Protein AF-A0A2G9UL82-F1 (afdb_monomer_lite)

pLDDT: mean 73.42, std 16.39, range [28.19, 95.25]

InterPro domains:
  IPR019103 Aspartic peptidase, DDI1-type [PF09668] (82-109)
  IPR019103 Aspartic peptidase, DDI1-type [PF09668] (110-146)
  IPR021109 Aspartic peptidase domain superfamily [G3DSA:2.40.70.10] (69-109)
  IPR021109 Aspartic peptidase domain superfamily [G3DSA:2.40.70.10] (110-172)
  IPR021109 Aspartic peptidase domain superfamily [SSF50630] (86-147)

Radius of gyration: 31.06 Å; chains: 1; bounding box: 86×49×67 Å

Sequence (211 aa):
MENPAQRAHIYFKAKPLVDQYTKDPKDFEAFVRVYEQMIQDEMEKARLMADPASAEGQRLIQEQIQLENINYSYAQALEHTPEAYIPVHMLYIRMEINGHPVKAFVDSGQVKVMDHYFPCNFDVMADREMDLLLGLNILKRHQCNLNLKTNMLEMGDGTKTPFLSEAEINTHLEDLASSNPTDFVVDDDLLMQAKNLGFSEADARAALEMT

Organism: Teladorsagia circumcincta (NCBI:txid45464)

Structure (mmCIF, N/CA/C/O backbone):
data_AF-A0A2G9UL82-F1
#
_entry.id   AF-A0A2G9UL82-F1
#
loop_
_atom_site.group_PDB
_atom_site.id
_atom_site.type_symbol
_atom_site.label_atom_id
_atom_site.label_alt_id
_atom_site.label_comp_id
_atom_site.label_asym_id
_atom_site.label_entity_id
_atom_site.label_seq_id
_atom_site.pdbx_PDB_ins_code
_atom_site.Cartn_x
_atom_site.Cartn_y
_atom_site.Cartn_z
_atom_site.occupancy
_atom_site.B_iso_or_equiv
_atom_site.auth_seq_id
_atom_site.auth_comp_id
_atom_site.auth_asym_id
_atom_site.auth_atom_id
_atom_site.pdbx_PDB_model_num
ATOM 1 N N . MET A 1 1 ? 30.722 8.154 -2.685 1.00 53.31 1 MET A N 1
ATOM 2 C CA . MET A 1 1 ? 29.401 8.780 -2.917 1.00 53.31 1 MET A CA 1
ATOM 3 C C . MET A 1 1 ? 28.516 8.485 -1.717 1.00 53.31 1 MET A C 1
ATOM 5 O O . MET A 1 1 ? 28.324 7.313 -1.419 1.00 53.31 1 MET A O 1
ATOM 9 N N . GLU A 1 2 ? 28.037 9.517 -1.020 1.00 65.38 2 GLU A N 1
ATOM 10 C CA . GLU A 1 2 ? 27.324 9.383 0.266 1.00 65.38 2 GLU A CA 1
ATOM 11 C C . GLU A 1 2 ? 25.808 9.135 0.124 1.00 65.38 2 GLU A C 1
ATOM 13 O O . GLU A 1 2 ? 25.196 8.620 1.051 1.00 65.38 2 GLU A O 1
ATOM 18 N N . ASN A 1 3 ? 25.195 9.423 -1.035 1.00 75.50 3 ASN A N 1
ATOM 19 C CA . ASN A 1 3 ? 23.747 9.289 -1.246 1.00 75.50 3 ASN A CA 1
ATOM 20 C C . ASN A 1 3 ? 23.357 7.919 -1.868 1.00 75.50 3 ASN A C 1
ATOM 22 O O . ASN A 1 3 ? 23.740 7.638 -3.010 1.00 75.50 3 ASN A O 1
ATOM 26 N N . PRO A 1 4 ? 22.564 7.074 -1.175 1.00 71.81 4 PRO A N 1
ATOM 27 C CA . PRO A 1 4 ? 22.142 5.759 -1.674 1.00 71.81 4 PRO A CA 1
ATOM 28 C C . PRO A 1 4 ? 21.250 5.798 -2.925 1.00 71.81 4 PRO A C 1
ATOM 30 O O . PRO A 1 4 ? 21.410 4.958 -3.809 1.00 71.81 4 PRO A O 1
ATOM 33 N N . ALA A 1 5 ? 20.354 6.781 -3.044 1.00 66.62 5 ALA A N 1
ATOM 34 C CA . ALA A 1 5 ? 19.456 6.908 -4.195 1.00 66.62 5 ALA A CA 1
ATOM 35 C C . ALA A 1 5 ? 20.223 7.277 -5.474 1.00 66.62 5 ALA A C 1
ATOM 37 O O . ALA A 1 5 ? 19.964 6.732 -6.546 1.00 66.62 5 ALA A O 1
ATOM 38 N N . GLN A 1 6 ? 21.233 8.144 -5.353 1.00 71.31 6 GLN A N 1
ATOM 39 C CA . GLN A 1 6 ? 22.118 8.483 -6.472 1.00 71.31 6 GLN A CA 1
ATOM 40 C C . GLN A 1 6 ? 22.931 7.268 -6.935 1.00 71.31 6 GLN A C 1
ATOM 42 O O . GLN A 1 6 ? 23.066 7.041 -8.136 1.00 71.31 6 GLN A O 1
ATOM 47 N N . ARG A 1 7 ? 23.422 6.446 -5.997 1.00 70.69 7 ARG A N 1
ATOM 48 C CA . ARG A 1 7 ? 24.129 5.197 -6.323 1.00 70.69 7 ARG A CA 1
ATOM 49 C C . ARG A 1 7 ? 23.235 4.216 -7.079 1.00 70.69 7 ARG A C 1
ATOM 51 O O . ARG A 1 7 ? 23.683 3.651 -8.071 1.00 70.69 7 ARG A O 1
ATOM 58 N N . ALA A 1 8 ? 21.985 4.048 -6.645 1.00 68.25 8 ALA A N 1
ATOM 59 C CA . ALA A 1 8 ? 21.019 3.195 -7.333 1.00 68.25 8 ALA A CA 1
ATOM 60 C C . ALA A 1 8 ? 20.727 3.706 -8.754 1.00 68.25 8 ALA A C 1
ATOM 62 O O . ALA A 1 8 ? 20.799 2.935 -9.707 1.00 68.25 8 ALA A O 1
ATOM 63 N N . HIS A 1 9 ? 20.485 5.011 -8.920 1.00 73.62 9 HIS A N 1
ATOM 64 C CA . HIS A 1 9 ? 20.219 5.610 -10.232 1.00 73.62 9 HIS A CA 1
ATOM 65 C C . HIS A 1 9 ? 21.374 5.403 -11.226 1.00 73.62 9 HIS A C 1
ATOM 67 O O . HIS A 1 9 ? 21.144 5.032 -12.377 1.00 73.62 9 HIS A O 1
ATOM 73 N N . ILE A 1 10 ? 22.617 5.607 -10.779 1.00 74.25 10 ILE A N 1
ATOM 74 C CA . ILE A 1 10 ? 23.812 5.405 -11.612 1.00 74.25 10 ILE A CA 1
ATOM 75 C C . ILE A 1 10 ? 23.988 3.922 -11.951 1.00 74.25 10 ILE A C 1
ATOM 77 O O . ILE A 1 10 ? 24.272 3.595 -13.099 1.00 74.25 10 ILE A O 1
ATOM 81 N N . TYR A 1 11 ? 23.770 3.021 -10.990 1.00 76.06 11 TYR A N 1
ATOM 82 C CA . TYR A 1 11 ? 23.843 1.582 -11.234 1.00 76.06 11 TYR A CA 1
ATOM 83 C C . TYR A 1 11 ? 22.837 1.118 -12.291 1.00 76.06 11 TYR A C 1
ATOM 85 O O . TYR A 1 11 ? 23.215 0.370 -13.182 1.00 76.06 11 TYR A O 1
ATOM 93 N N . PHE A 1 12 ? 21.589 1.591 -12.258 1.00 74.25 12 PHE A N 1
ATOM 94 C CA . PHE A 1 12 ? 20.600 1.209 -13.272 1.00 74.25 12 PHE A CA 1
ATOM 95 C C . PHE A 1 12 ? 20.941 1.734 -14.670 1.00 74.25 12 PHE A C 1
ATOM 97 O O . PHE A 1 12 ? 20.749 1.017 -15.647 1.00 74.25 12 PHE A O 1
ATOM 104 N N . LYS A 1 13 ? 21.467 2.960 -14.780 1.00 78.38 13 LYS A N 1
ATOM 105 C CA . LYS A 1 13 ? 21.811 3.558 -16.082 1.00 78.38 13 LYS A CA 1
ATOM 106 C C . LYS A 1 13 ? 23.134 3.071 -16.665 1.00 78.38 13 LYS A C 1
ATOM 108 O O . LYS A 1 13 ? 23.294 3.061 -17.876 1.00 78.38 13 LYS A O 1
ATOM 113 N N . ALA A 1 14 ? 24.087 2.710 -15.815 1.00 86.88 14 ALA A N 1
ATOM 114 C CA . ALA A 1 14 ? 25.465 2.454 -16.213 1.00 86.88 14 ALA A CA 1
ATOM 115 C C . ALA A 1 14 ? 26.024 1.201 -15.533 1.00 86.88 14 ALA A C 1
ATOM 117 O O . ALA A 1 14 ? 27.175 1.180 -15.091 1.00 86.88 14 ALA A O 1
ATOM 118 N N . LYS A 1 15 ? 25.201 0.151 -15.433 1.00 88.56 15 LYS A N 1
ATOM 119 C CA . LYS A 1 15 ? 25.541 -1.091 -14.731 1.00 88.56 15 LYS A CA 1
ATOM 120 C C . LYS A 1 15 ? 26.916 -1.654 -15.120 1.00 88.56 15 LYS A C 1
ATOM 122 O O . LYS A 1 15 ? 27.694 -1.898 -14.201 1.00 88.56 15 LYS A O 1
ATOM 127 N N . PRO A 1 16 ? 27.280 -1.788 -16.412 1.00 91.00 16 PRO A N 1
ATOM 128 C CA . PRO A 1 16 ? 28.591 -2.324 -16.788 1.00 91.00 16 PRO A CA 1
ATOM 129 C C . PRO A 1 16 ? 29.764 -1.487 -16.256 1.00 91.00 16 PRO A C 1
ATOM 131 O O . PRO A 1 16 ? 30.766 -2.041 -15.808 1.00 91.00 16 PRO A O 1
ATOM 134 N N . LEU A 1 17 ? 29.627 -0.155 -16.230 1.00 90.81 17 LEU A N 1
ATOM 135 C CA . LEU A 1 17 ? 30.647 0.754 -15.692 1.00 90.81 17 LEU A CA 1
ATOM 136 C C . LEU A 1 17 ? 30.741 0.668 -14.174 1.00 90.81 17 LEU A C 1
ATOM 138 O O . LEU A 1 17 ? 31.842 0.670 -13.625 1.00 90.81 17 LEU A O 1
ATOM 142 N N . VAL A 1 18 ? 29.598 0.583 -13.488 1.00 89.12 18 VAL A N 1
ATOM 143 C CA . VAL A 1 18 ? 29.574 0.428 -12.030 1.00 89.12 18 VAL A CA 1
ATOM 144 C C . VAL A 1 18 ? 30.152 -0.925 -11.624 1.00 89.12 18 VAL A C 1
ATOM 146 O O . VAL A 1 18 ? 30.927 -0.983 -10.669 1.00 89.12 18 VAL A O 1
ATOM 149 N N . ASP A 1 19 ? 29.837 -1.991 -12.357 1.00 90.88 19 ASP A N 1
ATOM 150 C CA . ASP A 1 19 ? 30.382 -3.329 -12.131 1.00 90.88 19 ASP A CA 1
ATOM 151 C C . ASP A 1 19 ? 31.907 -3.334 -12.341 1.00 90.88 19 ASP A C 1
ATOM 153 O O . ASP A 1 19 ? 32.640 -3.821 -11.477 1.00 90.88 19 ASP A O 1
ATOM 157 N N . GLN A 1 20 ? 32.404 -2.720 -13.424 1.00 92.06 20 GLN A N 1
ATOM 158 C CA . GLN A 1 20 ? 33.843 -2.617 -13.694 1.00 92.06 20 GLN A CA 1
ATOM 159 C C . GLN A 1 20 ? 34.574 -1.785 -12.630 1.00 92.06 20 GLN A C 1
ATOM 161 O O . GLN A 1 20 ? 35.598 -2.223 -12.109 1.00 92.06 20 GLN A O 1
ATOM 166 N N . TYR A 1 21 ? 34.028 -0.627 -12.252 1.00 89.31 21 TYR A N 1
ATOM 167 C CA . TYR A 1 21 ? 34.600 0.218 -11.200 1.00 89.31 21 TYR A CA 1
ATOM 168 C C . TYR A 1 21 ? 34.595 -0.475 -9.831 1.00 89.31 21 TYR A C 1
ATOM 170 O O . TYR A 1 21 ? 35.530 -0.324 -9.052 1.00 89.31 21 TYR A O 1
ATOM 178 N N . THR A 1 22 ? 33.551 -1.248 -9.521 1.00 89.62 22 THR A N 1
ATOM 179 C CA . THR A 1 22 ? 33.461 -1.994 -8.256 1.00 89.62 22 THR A CA 1
ATOM 180 C C . THR A 1 22 ? 34.459 -3.151 -8.215 1.00 89.62 22 THR A C 1
ATOM 182 O O . THR A 1 22 ? 34.981 -3.469 -7.147 1.00 89.62 22 THR A O 1
ATOM 185 N N . LYS A 1 23 ? 34.730 -3.773 -9.368 1.00 92.50 23 LYS A N 1
ATOM 186 C CA . LYS A 1 23 ? 35.687 -4.873 -9.506 1.00 92.50 23 LYS A CA 1
ATOM 187 C C . LYS A 1 23 ? 37.131 -4.410 -9.310 1.00 92.50 23 LYS A C 1
ATOM 189 O O . LYS A 1 23 ? 37.847 -5.019 -8.520 1.00 92.50 23 LYS A O 1
ATOM 194 N N . ASP A 1 24 ? 37.547 -3.361 -10.016 1.00 92.25 24 ASP A N 1
ATOM 195 C CA . ASP A 1 24 ? 38.852 -2.728 -9.815 1.00 92.25 24 ASP A CA 1
ATOM 196 C C . ASP A 1 24 ? 38.781 -1.213 -10.087 1.00 92.25 24 ASP A C 1
ATOM 198 O O . ASP A 1 24 ? 38.826 -0.780 -11.241 1.00 92.25 24 ASP A O 1
ATOM 202 N N . PRO A 1 25 ? 38.719 -0.379 -9.031 1.00 90.81 25 PRO A N 1
ATOM 203 C CA . PRO A 1 25 ? 38.653 1.074 -9.172 1.00 90.81 25 PRO A CA 1
ATOM 204 C C . PRO A 1 25 ? 39.909 1.711 -9.783 1.00 90.81 25 PRO A C 1
ATOM 206 O O . PRO A 1 25 ? 39.874 2.887 -10.146 1.00 90.81 25 PRO A O 1
ATOM 209 N N . LYS A 1 26 ? 41.040 0.994 -9.820 1.00 93.31 26 LYS A N 1
ATOM 210 C CA . LYS A 1 26 ? 42.321 1.509 -10.330 1.00 93.31 26 LYS A CA 1
ATOM 211 C C . LYS A 1 26 ? 42.573 1.123 -11.784 1.00 93.31 26 LYS A C 1
ATOM 213 O O . LYS A 1 26 ? 43.450 1.717 -12.412 1.00 93.31 26 LYS A O 1
ATOM 218 N N . ASP A 1 27 ? 41.807 0.180 -12.325 1.00 94.19 27 ASP A N 1
ATOM 219 C CA . ASP A 1 27 ? 41.900 -0.241 -13.720 1.00 94.19 27 ASP A CA 1
ATOM 220 C C . ASP A 1 27 ? 41.130 0.724 -14.633 1.00 94.19 27 ASP A C 1
ATOM 222 O O . ASP A 1 27 ? 40.030 0.452 -15.128 1.00 94.19 27 ASP A O 1
ATOM 226 N N . PHE A 1 28 ? 41.722 1.902 -14.831 1.00 93.31 28 PHE A N 1
ATOM 227 C CA . PHE A 1 28 ? 41.155 2.930 -15.697 1.00 93.31 28 PHE A CA 1
ATOM 228 C C . PHE A 1 28 ? 41.065 2.466 -17.157 1.00 93.31 28 PHE A C 1
ATOM 230 O O . PHE A 1 28 ? 40.123 2.823 -17.857 1.00 93.31 28 PHE A O 1
ATOM 237 N N . GLU A 1 29 ? 42.001 1.636 -17.617 1.00 95.00 29 GLU A N 1
ATOM 238 C CA . GLU A 1 29 ? 42.028 1.166 -19.002 1.00 95.00 29 GLU A CA 1
ATOM 239 C C . GLU A 1 29 ? 40.850 0.229 -19.301 1.00 95.00 29 GLU A C 1
ATOM 241 O O . GLU A 1 29 ? 40.164 0.389 -20.311 1.00 95.00 29 GLU A O 1
ATOM 246 N N . ALA A 1 30 ? 40.548 -0.714 -18.404 1.00 92.38 30 ALA A N 1
ATOM 247 C CA . ALA A 1 30 ? 39.361 -1.548 -18.549 1.00 92.38 30 ALA A CA 1
ATOM 248 C C . ALA A 1 30 ? 38.061 -0.754 -18.385 1.00 92.38 30 ALA A C 1
ATOM 250 O O . ALA A 1 30 ? 37.098 -1.035 -19.098 1.00 92.38 30 ALA A O 1
ATOM 251 N N . PHE A 1 31 ? 38.028 0.250 -17.503 1.00 94.50 31 PHE A N 1
ATOM 252 C CA . PHE A 1 31 ? 36.882 1.155 -17.397 1.00 94.50 31 PHE A CA 1
ATOM 253 C C . PHE A 1 31 ? 36.615 1.889 -18.721 1.00 94.50 31 PHE A C 1
ATOM 255 O O . PHE A 1 31 ? 35.477 1.904 -19.190 1.00 94.50 31 PHE A O 1
ATOM 262 N N . VAL A 1 32 ? 37.660 2.439 -19.353 1.00 94.00 32 VAL A N 1
ATOM 263 C CA . VAL A 1 32 ? 37.560 3.114 -20.657 1.00 94.00 32 VAL A CA 1
ATOM 264 C C . VAL A 1 32 ? 37.061 2.154 -21.737 1.00 94.00 32 VAL A C 1
ATOM 266 O O . VAL A 1 32 ? 36.131 2.509 -22.453 1.00 94.00 32 VAL A O 1
ATOM 269 N N . ARG A 1 33 ? 37.576 0.919 -21.806 1.00 95.25 33 ARG A N 1
ATOM 270 C CA . ARG A 1 33 ? 37.093 -0.083 -22.779 1.00 95.25 33 ARG A CA 1
ATOM 271 C C . ARG A 1 33 ? 35.596 -0.372 -22.642 1.00 95.25 33 ARG A C 1
ATOM 273 O O . ARG A 1 33 ? 34.890 -0.429 -23.643 1.00 95.25 33 ARG A O 1
ATOM 280 N N . VAL A 1 34 ? 35.105 -0.546 -21.412 1.00 95.00 34 VAL A N 1
ATOM 281 C CA . VAL A 1 34 ? 33.671 -0.781 -21.158 1.00 95.00 34 VAL A CA 1
ATOM 282 C C . VAL A 1 34 ? 32.839 0.443 -21.546 1.00 95.00 34 VAL A C 1
ATOM 284 O O . VAL A 1 34 ? 31.751 0.297 -22.099 1.00 95.00 34 VAL A O 1
ATOM 287 N N . TYR A 1 35 ? 33.351 1.649 -21.299 1.00 93.19 35 TYR A N 1
ATOM 288 C CA . TYR A 1 35 ? 32.689 2.891 -21.695 1.00 93.19 35 TYR A CA 1
ATOM 289 C C . TYR A 1 35 ? 32.596 3.049 -23.215 1.00 93.19 35 TYR A C 1
ATOM 291 O O . TYR A 1 35 ? 31.523 3.349 -23.736 1.00 93.19 35 TYR A O 1
ATOM 299 N N . GLU A 1 36 ? 33.691 2.798 -23.932 1.00 94.19 36 GLU A N 1
ATOM 300 C CA . GLU A 1 36 ? 33.723 2.833 -25.396 1.00 94.19 36 GLU A CA 1
ATOM 301 C C . GLU A 1 36 ? 32.760 1.812 -26.002 1.00 94.19 36 GLU A C 1
ATOM 303 O O . GLU A 1 36 ? 32.019 2.146 -26.927 1.00 94.19 36 GLU A O 1
ATOM 308 N N . GLN A 1 37 ? 32.716 0.597 -25.448 1.00 94.12 37 GLN A N 1
ATOM 309 C CA . GLN A 1 37 ? 31.775 -0.431 -25.882 1.00 94.12 37 GLN A CA 1
ATOM 310 C C . GLN A 1 37 ? 30.320 0.004 -25.659 1.00 94.12 37 GLN A C 1
ATOM 312 O O . GLN A 1 37 ? 29.507 -0.119 -26.569 1.00 94.12 37 GLN A O 1
ATOM 317 N N . MET A 1 38 ? 29.997 0.586 -24.499 1.00 93.19 38 MET A N 1
ATOM 318 C CA . MET A 1 38 ? 28.651 1.111 -24.241 1.00 93.19 38 MET A CA 1
ATOM 319 C C . MET A 1 38 ? 28.239 2.191 -25.247 1.00 93.19 38 MET A C 1
ATOM 321 O O . MET A 1 38 ? 27.106 2.170 -25.721 1.00 93.19 38 MET A O 1
ATOM 325 N N . ILE A 1 39 ? 29.145 3.111 -25.602 1.00 93.06 39 ILE A N 1
ATOM 326 C CA . ILE A 1 39 ? 28.863 4.131 -26.624 1.00 93.06 39 ILE A CA 1
ATOM 327 C C . ILE A 1 39 ? 28.595 3.472 -27.982 1.00 93.06 39 ILE A C 1
ATOM 329 O O . ILE A 1 39 ? 27.659 3.864 -28.676 1.00 93.06 39 ILE A O 1
ATOM 333 N N . GLN A 1 40 ? 29.405 2.486 -28.374 1.00 92.62 40 GLN A N 1
ATOM 334 C CA . GLN A 1 40 ? 29.224 1.784 -29.648 1.00 92.62 40 GLN A CA 1
ATOM 335 C C . GLN A 1 40 ? 27.888 1.040 -29.704 1.00 92.62 40 GLN A C 1
ATOM 337 O O . GLN A 1 40 ? 27.175 1.155 -30.702 1.00 92.62 40 GLN A O 1
ATOM 342 N N . ASP A 1 41 ? 27.522 0.345 -28.628 1.00 91.50 41 ASP A N 1
ATOM 343 C CA . ASP A 1 41 ? 26.251 -0.368 -28.519 1.00 91.50 41 ASP A CA 1
ATOM 344 C C . ASP A 1 41 ? 25.059 0.604 -28.589 1.00 91.50 41 ASP A C 1
ATOM 346 O O . ASP A 1 41 ? 24.084 0.341 -29.296 1.00 91.50 41 ASP A O 1
ATOM 350 N N . GLU A 1 42 ? 25.137 1.760 -27.917 1.00 89.44 42 GLU A N 1
ATOM 351 C CA . GLU A 1 42 ? 24.112 2.810 -28.007 1.00 89.44 42 GLU A CA 1
ATOM 352 C C . GLU A 1 42 ? 23.994 3.386 -29.421 1.00 89.44 42 GLU A C 1
ATOM 354 O O . GLU A 1 42 ? 22.881 3.557 -29.925 1.00 89.44 42 GLU A O 1
ATOM 359 N N . MET A 1 43 ? 25.120 3.666 -30.079 1.00 92.50 43 MET A N 1
ATOM 360 C CA . MET A 1 43 ? 25.135 4.181 -31.449 1.00 92.50 43 MET A CA 1
ATOM 361 C C . MET A 1 43 ? 24.547 3.178 -32.440 1.00 92.50 43 MET A C 1
ATOM 363 O O . MET A 1 43 ? 23.767 3.575 -33.307 1.00 92.50 43 MET A O 1
ATOM 367 N N . GLU A 1 44 ? 24.884 1.893 -32.318 1.00 92.00 44 GLU A N 1
ATOM 368 C CA . GLU A 1 44 ? 24.336 0.857 -33.195 1.00 92.00 44 GLU A CA 1
ATOM 369 C C . GLU A 1 44 ? 22.843 0.658 -32.942 1.00 92.00 44 GLU A C 1
ATOM 371 O O . GLU A 1 44 ? 22.056 0.621 -33.888 1.00 92.00 44 GLU A O 1
ATOM 376 N N . LYS A 1 45 ? 22.417 0.644 -31.674 1.00 90.50 45 LYS A N 1
ATOM 377 C CA . LYS A 1 45 ? 20.997 0.597 -31.311 1.00 90.50 45 LYS A CA 1
ATOM 378 C C . LYS A 1 45 ? 20.229 1.783 -31.901 1.00 90.50 45 LYS A C 1
ATOM 380 O O . LYS A 1 45 ? 19.163 1.592 -32.484 1.00 90.50 45 LYS A O 1
ATOM 385 N N . ALA A 1 46 ? 20.782 2.993 -31.803 1.00 91.38 46 ALA A N 1
ATOM 386 C CA . ALA A 1 46 ? 20.194 4.200 -32.380 1.00 91.38 46 ALA A CA 1
ATOM 387 C C . ALA A 1 46 ? 20.147 4.145 -33.914 1.00 91.38 46 ALA A C 1
ATOM 389 O O . ALA A 1 46 ? 19.144 4.538 -34.509 1.00 91.38 46 ALA A O 1
ATOM 390 N N . ARG A 1 47 ? 21.193 3.617 -34.561 1.00 93.44 47 ARG A N 1
ATOM 391 C CA . ARG A 1 47 ? 21.227 3.404 -36.014 1.00 93.44 47 ARG A CA 1
ATOM 392 C C . ARG A 1 47 ? 20.140 2.430 -36.458 1.00 93.44 47 ARG A C 1
ATOM 394 O O . ARG A 1 47 ? 19.433 2.723 -37.416 1.00 93.44 47 ARG A O 1
ATOM 401 N N . LEU A 1 48 ? 19.985 1.310 -35.749 1.00 94.12 48 LEU A N 1
ATOM 402 C CA . LEU A 1 48 ? 18.951 0.314 -36.024 1.00 94.12 48 LEU A CA 1
ATOM 403 C C . LEU A 1 48 ? 17.551 0.906 -35.849 1.00 94.12 48 LEU A C 1
ATOM 405 O O . LEU A 1 48 ? 16.714 0.713 -36.721 1.00 94.12 48 LEU A O 1
ATOM 409 N N . MET A 1 49 ? 17.300 1.657 -34.773 1.00 90.50 49 MET A N 1
ATOM 410 C CA . MET A 1 49 ? 16.018 2.342 -34.554 1.00 90.50 49 MET A CA 1
ATOM 411 C C . MET A 1 49 ? 15.732 3.423 -35.609 1.00 90.50 49 MET A C 1
ATOM 413 O O . MET A 1 49 ? 14.582 3.628 -35.982 1.00 90.50 49 MET A O 1
ATOM 417 N N . ALA A 1 50 ? 16.756 4.128 -36.093 1.00 92.06 50 ALA A N 1
ATOM 418 C CA . ALA A 1 50 ? 16.590 5.161 -37.112 1.00 92.06 50 ALA A CA 1
ATOM 419 C C . ALA A 1 50 ? 16.322 4.592 -38.514 1.00 92.06 50 ALA A C 1
ATOM 421 O O . ALA A 1 50 ? 15.822 5.325 -39.366 1.00 92.06 50 ALA A O 1
ATOM 422 N N . ASP A 1 51 ? 16.656 3.321 -38.761 1.00 92.69 51 ASP A N 1
ATOM 423 C CA . ASP A 1 51 ? 16.416 2.635 -40.029 1.00 92.69 51 ASP A CA 1
ATOM 424 C C . ASP A 1 51 ? 14.987 2.056 -40.087 1.00 92.69 51 ASP A C 1
ATOM 426 O O . ASP A 1 51 ? 14.704 1.038 -39.445 1.00 92.69 51 ASP A O 1
ATOM 430 N N . PRO A 1 52 ? 14.079 2.623 -40.908 1.00 89.19 52 PRO A N 1
ATOM 431 C CA . PRO A 1 52 ? 12.706 2.138 -41.011 1.00 89.19 52 PRO A CA 1
ATOM 432 C C . PRO A 1 52 ? 12.597 0.727 -41.600 1.00 89.19 52 PRO A C 1
ATOM 434 O O . PRO A 1 52 ? 11.557 0.090 -41.436 1.00 89.19 52 PRO A O 1
ATOM 4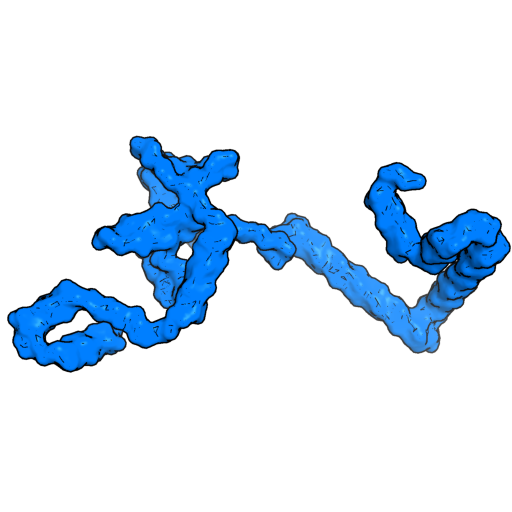37 N N . ALA A 1 53 ? 13.625 0.237 -42.300 1.00 92.25 53 ALA A N 1
ATOM 438 C CA . ALA A 1 53 ? 13.652 -1.099 -42.894 1.00 92.25 53 ALA A CA 1
ATOM 439 C C . ALA A 1 53 ? 14.244 -2.166 -41.954 1.00 92.25 53 ALA A C 1
ATOM 441 O O . ALA A 1 53 ? 14.164 -3.360 -42.253 1.00 92.25 53 ALA A O 1
ATOM 442 N N . SER A 1 54 ? 14.816 -1.763 -40.815 1.00 93.56 54 SER A N 1
ATOM 443 C CA . SER A 1 54 ? 15.399 -2.687 -39.848 1.00 93.56 54 SER A CA 1
ATOM 444 C C . SER A 1 54 ? 14.316 -3.369 -39.013 1.00 93.56 54 SER A C 1
ATOM 446 O O . SER A 1 54 ? 13.653 -2.743 -38.186 1.00 93.56 54 SER A O 1
ATOM 448 N N . ALA A 1 55 ? 14.164 -4.685 -39.178 1.00 93.44 55 ALA A N 1
ATOM 449 C CA . ALA A 1 55 ? 13.253 -5.483 -38.354 1.00 93.44 55 ALA A CA 1
ATOM 450 C C . ALA A 1 55 ? 13.636 -5.447 -36.863 1.00 93.44 55 ALA A C 1
ATOM 452 O O . ALA A 1 55 ? 12.771 -5.434 -35.987 1.00 93.44 55 ALA A O 1
ATOM 453 N N . GLU A 1 56 ? 14.937 -5.401 -36.564 1.00 93.12 56 GLU A N 1
ATOM 454 C CA . GLU A 1 56 ? 15.429 -5.282 -35.193 1.00 93.12 56 GLU A CA 1
ATOM 455 C C . GLU A 1 56 ? 15.152 -3.891 -34.611 1.00 93.12 56 GLU A C 1
ATOM 457 O O . GLU A 1 56 ? 14.683 -3.790 -33.477 1.00 93.12 56 GLU A O 1
ATOM 462 N N . GLY A 1 57 ? 15.346 -2.832 -35.403 1.00 94.00 57 GLY A N 1
ATOM 463 C CA . GLY A 1 57 ? 14.989 -1.463 -35.034 1.00 94.00 57 GLY A CA 1
ATOM 464 C C . GLY A 1 57 ? 13.510 -1.311 -34.703 1.0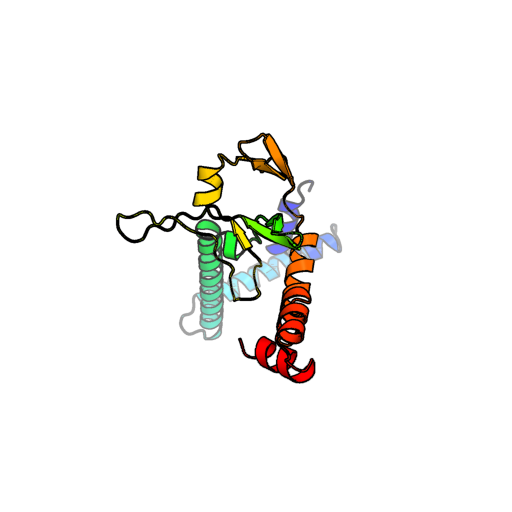0 94.00 57 GLY A C 1
ATOM 465 O O . GLY A 1 57 ? 13.161 -0.809 -33.636 1.00 94.00 57 GLY A O 1
ATOM 466 N N . GLN A 1 58 ? 12.636 -1.830 -35.569 1.00 92.38 58 GLN A N 1
ATOM 467 C CA . GLN A 1 58 ? 11.189 -1.853 -35.338 1.00 92.38 58 GLN A CA 1
ATOM 468 C C . GLN A 1 58 ? 10.820 -2.613 -34.057 1.00 92.38 58 GLN A C 1
ATOM 470 O O . GLN A 1 58 ? 9.970 -2.149 -33.298 1.00 92.38 58 GLN A O 1
ATOM 475 N N . ARG A 1 59 ? 11.474 -3.750 -33.775 1.00 94.44 59 ARG A N 1
ATOM 476 C CA . ARG A 1 59 ? 11.250 -4.511 -32.535 1.00 94.44 59 ARG A CA 1
ATOM 477 C C . ARG A 1 59 ? 11.636 -3.700 -31.297 1.00 94.44 59 ARG A C 1
ATOM 479 O O . ARG A 1 59 ? 10.876 -3.679 -30.335 1.00 94.44 59 ARG A O 1
ATOM 486 N N . LEU A 1 60 ? 12.782 -3.022 -31.332 1.00 93.00 60 LEU A N 1
ATOM 487 C CA . LEU A 1 60 ? 13.248 -2.179 -30.230 1.00 93.00 60 LEU A CA 1
ATOM 488 C C . LEU A 1 60 ? 12.341 -0.959 -30.003 1.00 93.00 60 LEU A C 1
ATOM 490 O O . LEU A 1 60 ? 12.054 -0.618 -28.858 1.00 93.00 60 LEU A O 1
ATOM 494 N N . ILE A 1 61 ? 11.864 -0.324 -31.079 1.00 91.00 61 ILE A N 1
ATOM 495 C CA . ILE A 1 61 ? 10.872 0.760 -31.004 1.00 91.00 61 ILE A CA 1
ATOM 496 C C . ILE A 1 61 ? 9.584 0.246 -30.360 1.00 91.00 61 ILE A C 1
ATOM 498 O O . ILE A 1 61 ? 9.055 0.879 -29.450 1.00 91.00 61 ILE A O 1
ATOM 502 N N . GLN A 1 62 ? 9.095 -0.913 -30.803 1.00 93.75 62 GLN A N 1
ATOM 503 C CA . GLN A 1 62 ? 7.868 -1.502 -30.279 1.00 93.75 62 GLN A CA 1
ATOM 504 C C . GLN A 1 62 ? 7.982 -1.830 -28.787 1.00 93.75 62 GLN A C 1
ATOM 506 O O . GLN A 1 62 ? 7.064 -1.536 -28.024 1.00 93.75 62 GLN A O 1
ATOM 511 N N . GLU A 1 63 ? 9.108 -2.404 -28.362 1.00 92.31 63 GLU A N 1
ATOM 512 C CA . GLU A 1 63 ? 9.388 -2.679 -26.951 1.00 92.31 63 GLU A CA 1
ATOM 513 C C . GLU A 1 63 ? 9.410 -1.386 -26.123 1.00 92.31 63 GLU A C 1
ATOM 515 O O . GLU A 1 63 ? 8.809 -1.331 -25.049 1.00 92.31 63 GLU A O 1
ATOM 520 N N . GLN A 1 64 ? 10.025 -0.317 -26.640 1.00 90.06 64 GLN A N 1
ATOM 521 C CA . GLN A 1 64 ? 10.050 0.976 -25.959 1.00 90.06 64 GLN A CA 1
ATOM 522 C C . GLN A 1 64 ? 8.649 1.590 -25.830 1.00 90.06 64 GLN A C 1
ATOM 524 O O . GLN A 1 64 ? 8.273 2.000 -24.734 1.00 90.06 64 GLN A O 1
ATOM 529 N N . ILE A 1 65 ? 7.854 1.592 -26.904 1.00 93.19 65 ILE A N 1
ATOM 530 C CA . ILE A 1 65 ? 6.463 2.071 -26.878 1.00 93.19 65 ILE A CA 1
ATOM 531 C C . ILE A 1 65 ? 5.639 1.260 -25.876 1.00 93.19 65 ILE A C 1
ATOM 533 O O . ILE A 1 65 ? 4.845 1.813 -25.119 1.00 93.19 65 ILE A O 1
ATOM 537 N N . GLN A 1 66 ? 5.825 -0.060 -25.842 1.00 93.50 66 GLN A N 1
ATOM 538 C CA . GLN A 1 66 ? 5.113 -0.925 -24.909 1.00 93.50 66 GLN A CA 1
ATOM 539 C C . GLN A 1 66 ? 5.455 -0.587 -23.454 1.00 93.50 66 GLN A C 1
ATOM 541 O O . GLN A 1 66 ? 4.548 -0.460 -22.630 1.00 93.50 66 GLN A O 1
ATOM 546 N N . LEU A 1 67 ? 6.738 -0.407 -23.138 1.00 86.31 67 LEU A N 1
ATOM 547 C CA . LEU A 1 67 ? 7.179 -0.006 -21.803 1.00 86.31 67 LEU A CA 1
ATOM 548 C C . LEU A 1 67 ? 6.674 1.390 -21.428 1.00 86.31 67 LEU A C 1
ATOM 550 O O . LEU A 1 67 ? 6.217 1.583 -20.303 1.00 86.31 67 LEU A O 1
ATOM 554 N N . GLU A 1 68 ? 6.712 2.350 -22.353 1.00 89.56 68 GLU A N 1
ATOM 555 C CA . GLU A 1 68 ? 6.158 3.692 -22.146 1.00 89.56 68 GLU A CA 1
ATOM 556 C C . GLU A 1 68 ? 4.654 3.639 -21.864 1.00 89.56 68 GLU A C 1
ATOM 558 O O . GLU A 1 68 ? 4.202 4.265 -20.909 1.00 89.56 68 GLU A O 1
ATOM 563 N N . ASN A 1 69 ? 3.892 2.830 -22.604 1.00 88.12 69 ASN A N 1
ATOM 564 C CA . ASN A 1 69 ? 2.456 2.646 -22.378 1.00 88.12 69 ASN A CA 1
ATOM 565 C C . ASN A 1 69 ? 2.160 2.025 -21.008 1.00 88.12 69 ASN A C 1
ATOM 567 O O . ASN A 1 69 ? 1.266 2.493 -20.301 1.00 88.12 69 ASN A O 1
ATOM 571 N N . ILE A 1 70 ? 2.912 0.990 -20.616 1.00 83.62 70 ILE A N 1
ATOM 572 C CA . ILE A 1 70 ? 2.773 0.354 -19.299 1.00 83.62 70 ILE A CA 1
ATOM 573 C C . ILE A 1 70 ? 3.078 1.369 -18.195 1.00 83.62 70 ILE A C 1
ATOM 575 O O . ILE A 1 70 ? 2.286 1.526 -17.268 1.00 83.62 70 ILE A O 1
ATOM 579 N N . ASN A 1 71 ? 4.192 2.093 -18.309 1.00 83.94 71 ASN A N 1
ATOM 580 C CA . ASN A 1 71 ? 4.602 3.087 -17.319 1.00 83.94 71 ASN A CA 1
ATOM 581 C C . ASN A 1 71 ? 3.621 4.257 -17.240 1.00 83.94 71 ASN A C 1
ATOM 583 O O . ASN A 1 71 ? 3.320 4.725 -16.146 1.00 83.94 71 ASN A O 1
ATOM 587 N N . TYR A 1 72 ? 3.104 4.714 -18.380 1.00 85.19 72 TYR A N 1
ATOM 588 C CA . TYR A 1 72 ? 2.087 5.754 -18.438 1.00 85.19 72 TYR A CA 1
ATOM 589 C C . TYR A 1 72 ? 0.800 5.301 -17.746 1.00 85.19 72 TYR A C 1
ATOM 591 O O . TYR A 1 72 ? 0.292 6.010 -16.880 1.00 85.19 72 TYR A O 1
ATOM 599 N N . SER A 1 73 ? 0.318 4.094 -18.063 1.00 80.50 73 SER A N 1
ATOM 600 C CA . SER A 1 73 ? -0.849 3.503 -17.402 1.00 80.50 73 SER A CA 1
ATOM 601 C C . SER A 1 73 ? -0.633 3.361 -15.897 1.00 80.50 73 SER A C 1
ATOM 603 O O . SER A 1 73 ? -1.537 3.657 -15.122 1.00 80.50 73 SER A O 1
ATOM 605 N N . TYR A 1 74 ? 0.554 2.927 -15.475 1.00 77.75 74 TYR A N 1
ATOM 606 C CA . TYR A 1 74 ? 0.900 2.790 -14.064 1.00 77.75 74 TYR A CA 1
ATOM 607 C C . TYR A 1 74 ? 0.941 4.147 -13.348 1.00 77.75 74 TYR A C 1
ATOM 609 O O . TYR A 1 74 ? 0.372 4.290 -12.270 1.00 77.75 74 TYR A O 1
ATOM 617 N N . ALA A 1 75 ? 1.554 5.166 -13.956 1.00 78.75 75 ALA A N 1
ATOM 618 C CA . ALA A 1 75 ? 1.598 6.517 -13.401 1.00 78.75 75 ALA A CA 1
ATOM 619 C C . ALA A 1 75 ? 0.195 7.130 -13.274 1.00 78.75 75 ALA A C 1
ATOM 621 O O . ALA A 1 75 ? -0.137 7.678 -12.228 1.00 78.75 75 ALA A O 1
ATOM 622 N N . GLN A 1 76 ? -0.642 6.974 -14.303 1.00 77.94 76 GLN A N 1
ATOM 623 C CA . GLN A 1 76 ? -2.047 7.388 -14.276 1.00 77.94 76 GLN A CA 1
ATOM 624 C C . GLN A 1 76 ? -2.828 6.672 -13.174 1.00 77.94 76 GLN A C 1
ATOM 626 O O . GLN A 1 76 ? -3.617 7.298 -12.470 1.00 77.94 76 GLN A O 1
ATOM 631 N N . ALA A 1 77 ? -2.584 5.377 -12.984 1.00 71.50 77 ALA A N 1
ATOM 632 C CA . ALA A 1 77 ? -3.233 4.630 -11.924 1.00 71.50 77 ALA A CA 1
ATOM 633 C C . ALA A 1 77 ? -2.774 5.067 -10.528 1.00 71.50 77 ALA A C 1
ATOM 635 O O . ALA A 1 77 ? -3.603 5.161 -9.633 1.00 71.50 77 ALA A O 1
ATOM 636 N N . LEU A 1 78 ? -1.496 5.399 -10.332 1.00 67.69 78 LEU A N 1
ATOM 637 C CA . LEU A 1 78 ? -1.022 5.975 -9.069 1.00 67.69 78 LEU A CA 1
ATOM 638 C C . LEU A 1 78 ? -1.594 7.374 -8.800 1.00 67.69 78 LEU A C 1
ATOM 640 O O . LEU A 1 78 ? -1.805 7.731 -7.645 1.00 67.69 78 LEU A O 1
ATOM 644 N N . GLU A 1 79 ? -1.817 8.170 -9.846 1.00 72.19 79 GLU A N 1
ATOM 645 C CA . GLU A 1 79 ? -2.360 9.528 -9.734 1.00 72.19 79 GLU A CA 1
ATOM 646 C C . GLU A 1 79 ? -3.867 9.533 -9.441 1.00 72.19 79 GLU A C 1
ATOM 648 O O . GLU A 1 79 ? -4.338 10.342 -8.642 1.00 72.19 79 GLU A O 1
ATOM 653 N N . HIS A 1 80 ? -4.624 8.636 -10.075 1.00 69.94 80 HIS A N 1
ATOM 654 C CA . HIS A 1 80 ? -6.088 8.654 -10.026 1.00 69.94 80 HIS A CA 1
ATOM 655 C C . HIS A 1 80 ? -6.711 7.560 -9.156 1.00 69.94 80 HIS A C 1
ATOM 657 O O . HIS A 1 80 ? -7.830 7.740 -8.683 1.00 69.94 80 HIS A O 1
ATOM 663 N N . THR A 1 81 ? -6.016 6.443 -8.950 1.00 63.28 81 THR A N 1
ATOM 664 C CA . THR A 1 81 ? -6.496 5.278 -8.189 1.00 63.28 81 THR A CA 1
ATOM 665 C C . THR A 1 81 ? -5.351 4.635 -7.398 1.00 63.28 81 THR A C 1
ATOM 667 O O . THR A 1 81 ? -5.021 3.462 -7.630 1.00 63.28 81 THR A O 1
ATOM 670 N N . PRO A 1 82 ? -4.674 5.381 -6.505 1.00 55.66 82 PRO A N 1
ATOM 671 C CA . PRO A 1 82 ? -3.558 4.838 -5.734 1.00 55.66 82 PRO A CA 1
ATOM 672 C C . PRO A 1 82 ? -3.954 3.583 -4.940 1.00 55.66 82 PRO A C 1
ATOM 674 O O . PRO A 1 82 ? -3.118 2.704 -4.744 1.00 55.66 82 PRO A O 1
ATOM 677 N N . GLU A 1 83 ? -5.229 3.449 -4.566 1.00 60.59 83 GLU A N 1
ATOM 678 C CA . GLU A 1 83 ? -5.803 2.306 -3.846 1.00 60.59 83 GLU A CA 1
ATOM 679 C C . GLU A 1 83 ? -5.730 0.983 -4.629 1.00 60.59 83 GLU A C 1
ATOM 681 O O . GLU A 1 83 ? -5.751 -0.085 -4.024 1.00 60.59 83 GLU A O 1
ATOM 686 N N . ALA A 1 84 ? -5.624 1.024 -5.963 1.00 57.97 84 ALA A N 1
ATOM 687 C CA . ALA A 1 84 ? -5.520 -0.179 -6.795 1.00 57.97 84 ALA A CA 1
ATOM 688 C C . ALA 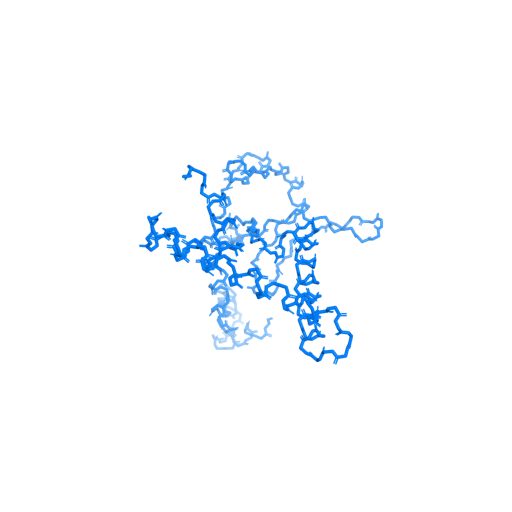A 1 84 ? -4.105 -0.791 -6.808 1.00 57.97 84 ALA A C 1
ATOM 690 O O . ALA A 1 84 ? -3.935 -1.947 -7.193 1.00 57.97 84 ALA A O 1
ATOM 691 N N . TYR A 1 85 ? -3.086 -0.023 -6.405 1.00 54.22 85 TYR A N 1
ATOM 692 C CA . TYR A 1 85 ? -1.671 -0.413 -6.502 1.00 54.22 85 TYR A CA 1
ATOM 693 C C . TYR A 1 85 ? -0.909 -0.279 -5.180 1.00 54.22 85 TYR A C 1
ATOM 695 O O . TYR A 1 85 ? 0.173 -0.848 -5.031 1.00 54.22 85 TYR A O 1
ATOM 703 N N . ILE A 1 86 ? -1.474 0.439 -4.210 1.00 52.28 86 ILE A N 1
ATOM 704 C CA . ILE A 1 86 ? -0.989 0.538 -2.839 1.00 52.28 86 ILE A CA 1
ATOM 705 C C . ILE A 1 86 ? -2.063 -0.098 -1.955 1.00 52.28 86 ILE A C 1
ATOM 707 O O . ILE A 1 86 ? -3.195 0.384 -1.975 1.00 52.28 86 ILE A O 1
ATOM 711 N N . PRO A 1 87 ? -1.751 -1.154 -1.182 1.00 52.47 87 PRO A N 1
ATOM 712 C CA . PRO A 1 87 ? -2.732 -1.763 -0.298 1.00 52.47 87 PRO A CA 1
ATOM 713 C C . PRO A 1 87 ? -3.185 -0.734 0.740 1.00 52.47 87 PRO A C 1
ATOM 715 O O . PRO A 1 87 ? -2.431 -0.342 1.631 1.00 52.47 87 PRO A O 1
ATOM 718 N N . VAL A 1 88 ? -4.422 -0.261 0.594 1.00 55.25 88 VAL A N 1
ATOM 719 C CA . VAL A 1 88 ? -5.096 0.560 1.597 1.00 55.25 88 VAL A CA 1
ATOM 720 C C . VAL A 1 88 ? -5.928 -0.381 2.444 1.00 55.25 88 VAL A C 1
ATOM 722 O O . VAL A 1 88 ? -6.918 -0.948 1.986 1.00 55.25 88 VAL A O 1
ATOM 725 N N . HIS A 1 89 ? -5.499 -0.577 3.687 1.00 63.22 89 HIS A N 1
ATOM 726 C CA . HIS A 1 89 ? -6.238 -1.416 4.614 1.00 63.22 89 HIS A CA 1
ATOM 727 C C . HIS A 1 89 ? -7.542 -0.731 5.005 1.00 63.22 89 HIS A C 1
ATOM 729 O O . HIS A 1 89 ? -7.570 0.405 5.483 1.00 63.22 89 HIS A O 1
ATOM 735 N N . MET A 1 90 ? -8.619 -1.466 4.787 1.00 73.94 90 MET A N 1
ATOM 736 C CA . MET A 1 90 ? -9.969 -1.100 5.168 1.00 73.94 90 MET A CA 1
ATOM 737 C C . MET A 1 90 ? -10.111 -1.067 6.696 1.00 73.94 90 MET A C 1
ATOM 739 O O . MET A 1 90 ? -9.455 -1.824 7.413 1.00 73.94 90 MET A O 1
ATOM 743 N N . LEU A 1 91 ? -10.957 -0.175 7.213 1.00 76.12 91 LEU A N 1
ATOM 744 C CA . LEU A 1 91 ? -11.146 -0.012 8.654 1.00 76.12 91 LEU A CA 1
ATOM 745 C C . LEU A 1 91 ? -12.112 -1.072 9.182 1.00 76.12 91 LEU A C 1
ATOM 747 O O . LEU A 1 91 ? -13.236 -1.166 8.704 1.00 76.12 91 LEU A O 1
ATOM 751 N N . TYR A 1 92 ? -11.708 -1.820 10.208 1.00 78.50 92 TYR A N 1
ATOM 752 C CA . TYR A 1 92 ? -12.578 -2.775 10.897 1.00 78.50 92 TYR A CA 1
ATOM 753 C C . TYR A 1 92 ? -12.567 -2.548 12.400 1.00 78.50 92 TYR A C 1
ATOM 755 O O . TYR A 1 92 ? -11.548 -2.137 12.954 1.00 78.50 92 TYR A O 1
ATOM 763 N N . ILE A 1 93 ? -13.663 -2.872 13.078 1.00 76.69 93 ILE A N 1
ATOM 764 C CA . ILE A 1 93 ? -13.759 -2.846 14.543 1.00 76.69 93 ILE A CA 1
ATOM 765 C C . ILE A 1 93 ? -14.354 -4.151 15.076 1.00 76.69 93 ILE A C 1
ATOM 767 O O . ILE A 1 93 ? -15.125 -4.822 14.394 1.00 76.69 93 ILE A O 1
ATOM 771 N N . ARG A 1 94 ? -14.040 -4.492 16.330 1.00 80.31 94 ARG A N 1
ATOM 772 C CA . ARG A 1 94 ? -14.778 -5.525 17.072 1.00 80.31 94 ARG A CA 1
ATOM 773 C C . ARG A 1 94 ? -16.094 -4.961 17.593 1.00 80.31 94 ARG A C 1
ATOM 775 O O . ARG A 1 94 ? -16.106 -3.880 18.186 1.00 80.31 94 ARG A O 1
ATOM 782 N N . MET A 1 95 ? -17.162 -5.725 17.417 1.00 67.31 95 MET A N 1
ATOM 783 C CA . MET A 1 95 ? -18.497 -5.457 17.938 1.00 67.31 95 MET A CA 1
ATOM 784 C C . MET A 1 95 ? -19.135 -6.737 18.474 1.00 67.31 95 MET A C 1
ATOM 786 O O . MET A 1 95 ? -18.620 -7.834 18.278 1.00 67.31 95 MET A O 1
ATOM 790 N N . GLU A 1 96 ? -20.269 -6.578 19.146 1.00 65.56 96 GLU A N 1
ATOM 791 C CA . GLU A 1 96 ? -21.113 -7.673 19.603 1.00 65.56 96 GLU A CA 1
ATOM 792 C C . GLU A 1 96 ? -22.563 -7.372 19.205 1.00 65.56 96 GLU A C 1
ATOM 794 O O . GLU A 1 96 ? -23.044 -6.255 19.418 1.00 65.56 96 GLU A O 1
ATOM 799 N N . ILE A 1 97 ? -23.252 -8.351 18.618 1.00 62.19 97 ILE A N 1
ATOM 800 C CA . ILE A 1 97 ? -24.690 -8.287 18.331 1.00 62.19 97 ILE A CA 1
ATOM 801 C C . ILE A 1 97 ? -25.341 -9.469 19.040 1.00 62.19 97 ILE A C 1
ATOM 803 O O . ILE A 1 97 ? -25.038 -10.617 18.737 1.00 62.19 97 ILE A O 1
ATOM 807 N N . ASN A 1 98 ? -26.239 -9.188 19.987 1.00 57.09 98 ASN A N 1
ATOM 808 C CA . ASN A 1 98 ? -26.974 -10.209 20.742 1.00 57.09 98 ASN A CA 1
ATOM 809 C C . ASN A 1 98 ? -26.072 -11.276 21.404 1.00 57.09 98 ASN A C 1
ATOM 811 O O . ASN A 1 98 ? -26.435 -12.444 21.436 1.00 57.09 98 ASN A O 1
ATOM 815 N N . GLY A 1 99 ? -24.894 -10.903 21.915 1.00 52.28 99 GLY A N 1
ATOM 816 C CA . GLY A 1 99 ? -23.955 -11.859 22.519 1.00 52.28 99 GLY A CA 1
ATOM 817 C C . GLY A 1 99 ? -22.964 -12.500 21.544 1.00 52.28 99 GLY A C 1
ATOM 818 O O . GLY A 1 99 ? -22.022 -13.155 21.988 1.00 52.28 99 GLY A O 1
ATOM 819 N N . HIS A 1 100 ? -23.127 -12.301 20.233 1.00 57.28 100 HIS A N 1
ATOM 820 C CA . HIS A 1 100 ? -22.228 -12.855 19.225 1.00 57.28 100 HIS A CA 1
ATOM 821 C C . HIS A 1 100 ? -21.157 -11.834 18.817 1.00 57.28 100 HIS A C 1
ATOM 823 O O . HIS A 1 100 ? -21.509 -10.723 18.406 1.00 57.28 100 HIS A O 1
ATOM 829 N N . PRO A 1 101 ? -19.857 -12.175 18.911 1.00 66.06 101 PRO A N 1
ATOM 830 C CA . PRO A 1 101 ? -18.780 -11.297 18.474 1.00 66.06 101 PRO A 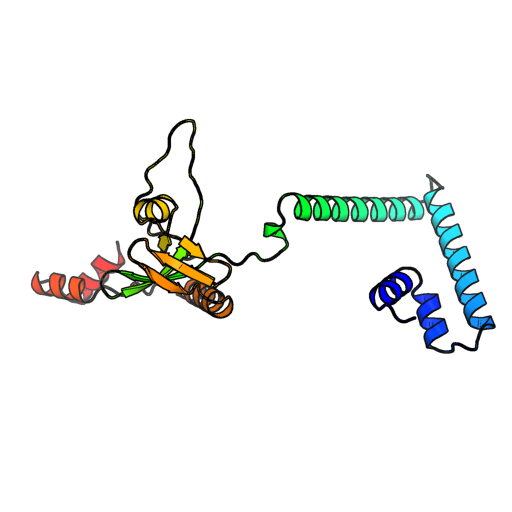CA 1
ATOM 831 C C . PRO A 1 101 ? -18.747 -11.202 16.944 1.00 66.06 101 PRO A C 1
ATOM 833 O O . PRO A 1 101 ? -18.772 -12.215 16.254 1.00 66.06 101 PRO A O 1
ATOM 836 N N . VAL A 1 102 ? -18.646 -9.979 16.427 1.00 68.25 102 VAL A N 1
ATOM 837 C CA . VAL A 1 102 ? -18.649 -9.659 14.993 1.00 68.25 102 VAL A CA 1
ATOM 838 C C . VAL A 1 102 ? -17.515 -8.682 14.681 1.00 68.25 102 VAL A C 1
ATOM 840 O O . VAL A 1 102 ? -17.220 -7.785 15.481 1.00 68.25 102 VAL A O 1
ATOM 843 N N . LYS A 1 103 ? -16.869 -8.822 13.518 1.00 73.75 103 LYS A N 1
ATOM 844 C CA . LYS A 1 103 ? -15.916 -7.828 13.002 1.00 73.75 103 LYS A CA 1
ATOM 845 C C . LYS A 1 103 ? -16.612 -6.970 11.948 1.00 73.75 103 LYS A C 1
ATOM 847 O O . LYS A 1 103 ? -16.954 -7.438 10.872 1.00 73.75 103 LYS A O 1
ATOM 852 N N . ALA A 1 104 ? -16.832 -5.698 12.266 1.00 67.12 104 ALA A N 1
ATOM 853 C CA . ALA A 1 104 ? -17.575 -4.790 11.402 1.00 67.12 104 ALA A CA 1
ATOM 854 C C . ALA A 1 104 ? -16.633 -3.972 10.518 1.00 67.12 104 ALA A C 1
ATOM 856 O O . ALA A 1 104 ? -15.731 -3.312 11.041 1.00 67.12 104 ALA A O 1
ATOM 857 N N . PHE A 1 105 ? -16.865 -3.981 9.207 1.00 74.81 105 PHE A N 1
ATOM 858 C CA . PHE A 1 105 ? -16.228 -3.081 8.254 1.00 74.81 105 PHE A CA 1
ATOM 859 C C . PHE A 1 105 ? -16.814 -1.674 8.391 1.00 74.81 105 PHE A C 1
ATOM 861 O O . PHE A 1 105 ? -18.029 -1.487 8.458 1.00 74.81 105 PHE A O 1
ATOM 868 N N . VAL A 1 106 ? -15.944 -0.673 8.448 1.00 68.12 106 VAL A N 1
ATOM 869 C CA . VAL A 1 106 ? -16.303 0.729 8.631 1.00 68.12 106 VAL A CA 1
ATOM 870 C C . VAL A 1 106 ? -16.121 1.456 7.311 1.00 68.12 106 VAL A C 1
ATOM 872 O O . VAL A 1 106 ? -14.998 1.769 6.914 1.00 68.12 106 VAL A O 1
ATOM 875 N N . ASP A 1 107 ? -17.240 1.764 6.661 1.00 70.25 107 ASP A N 1
ATOM 876 C CA . ASP A 1 107 ? -17.257 2.486 5.396 1.00 70.25 107 ASP A CA 1
ATOM 877 C C . ASP A 1 107 ? -17.875 3.876 5.573 1.00 70.25 107 ASP A C 1
ATOM 879 O O . ASP A 1 107 ? -18.944 4.067 6.160 1.00 70.25 107 ASP A O 1
ATOM 883 N N . SER A 1 108 ? -17.192 4.879 5.031 1.00 57.81 108 SER A N 1
ATOM 884 C CA . SER A 1 108 ? -17.666 6.265 5.023 1.00 57.81 108 SER A CA 1
ATOM 885 C C . SER A 1 108 ? -18.459 6.631 3.760 1.00 57.81 108 SER A C 1
ATOM 887 O O . SER A 1 108 ? -18.850 7.792 3.601 1.00 57.81 108 SER A O 1
ATOM 889 N N . GLY A 1 109 ? -18.747 5.661 2.885 1.00 49.59 109 GLY A N 1
ATOM 890 C CA . GLY A 1 109 ? -19.493 5.852 1.645 1.00 49.59 109 GLY A CA 1
ATOM 891 C C . GLY A 1 109 ? -20.843 6.563 1.820 1.00 49.59 109 GLY A C 1
ATOM 892 O O . GLY A 1 109 ? -21.686 6.188 2.638 1.00 49.59 109 GLY A O 1
ATOM 893 N N . GLN A 1 110 ? -21.076 7.607 1.016 1.00 47.84 110 GLN A N 1
ATOM 894 C CA . GLN A 1 110 ? -22.419 8.133 0.746 1.00 47.84 110 GLN A CA 1
ATOM 895 C C . GLN A 1 110 ? -22.949 7.505 -0.537 1.00 47.84 110 GLN A C 1
ATOM 897 O O . GLN A 1 110 ? -22.411 7.761 -1.611 1.00 47.84 110 GLN A O 1
ATOM 902 N N . VAL A 1 111 ? -24.055 6.765 -0.448 1.00 40.38 111 VAL A N 1
ATOM 903 C CA . VAL A 1 111 ? -24.808 6.354 -1.638 1.00 40.38 111 VAL A CA 1
ATOM 904 C C . VAL A 1 111 ? -25.737 7.498 -2.044 1.00 40.38 111 VAL A C 1
ATOM 906 O O . VAL A 1 111 ? -26.755 7.764 -1.400 1.00 40.38 111 VAL A O 1
ATOM 909 N N . LYS A 1 112 ? -25.368 8.193 -3.123 1.00 33.31 112 LYS A N 1
ATOM 910 C CA . LYS A 1 112 ? -26.222 9.148 -3.836 1.00 33.31 112 LYS A CA 1
ATOM 911 C C . LYS A 1 112 ? -26.680 8.494 -5.140 1.00 33.31 112 LYS A C 1
ATOM 913 O O . LYS A 1 112 ? -25.863 8.281 -6.030 1.00 33.31 112 LYS A O 1
ATOM 918 N N . VAL A 1 113 ? -27.979 8.218 -5.276 1.00 36.97 113 VAL A N 1
ATOM 919 C CA . VAL A 1 113 ? -28.591 7.866 -6.571 1.00 36.97 113 VAL A CA 1
ATOM 920 C C . VAL A 1 113 ? -29.499 9.024 -6.971 1.00 36.97 113 VAL A C 1
ATOM 922 O O . VAL A 1 113 ? -30.481 9.317 -6.290 1.00 36.97 113 VAL A O 1
ATOM 925 N N . MET A 1 114 ? -29.149 9.713 -8.062 1.00 51.91 114 MET A N 1
ATOM 926 C CA . MET A 1 114 ? -29.791 10.966 -8.494 1.00 51.91 114 MET A CA 1
ATOM 927 C C . MET A 1 114 ? -29.765 12.034 -7.378 1.00 51.91 114 MET A C 1
ATOM 929 O O . MET A 1 114 ? -28.718 12.230 -6.772 1.00 51.91 114 MET A O 1
ATOM 933 N N . ASP A 1 115 ? -30.866 12.736 -7.088 1.00 37.19 115 ASP A N 1
ATOM 934 C CA . ASP A 1 115 ? -30.914 13.821 -6.087 1.00 37.19 115 ASP A CA 1
ATOM 935 C C . ASP A 1 115 ? -31.413 13.393 -4.693 1.00 37.19 115 ASP A C 1
ATOM 937 O O . ASP A 1 115 ? -31.790 14.240 -3.884 1.00 37.19 115 ASP A O 1
ATOM 941 N N . HIS A 1 116 ? -31.425 12.093 -4.382 1.00 28.19 116 HIS A N 1
ATOM 942 C CA . HIS A 1 116 ? -31.930 11.588 -3.102 1.00 28.19 116 HIS A CA 1
ATOM 943 C C . HIS A 1 116 ? -30.863 10.858 -2.283 1.00 28.19 116 HIS A C 1
ATOM 945 O O . HIS A 1 116 ? -30.047 10.097 -2.805 1.00 28.19 116 HIS A O 1
ATOM 951 N N . TYR A 1 117 ? -30.915 11.083 -0.969 1.00 46.06 117 TYR A N 1
ATOM 952 C CA . TYR A 1 117 ? -30.141 10.348 0.025 1.00 46.06 117 TYR A CA 1
ATOM 953 C C . TYR A 1 117 ? -30.976 9.175 0.538 1.00 46.06 117 TYR A C 1
ATOM 955 O O . TYR A 1 117 ? -32.081 9.380 1.044 1.00 46.06 117 TYR A O 1
ATOM 963 N N . PHE A 1 118 ? -30.447 7.959 0.427 1.00 38.56 118 PHE A N 1
ATOM 964 C CA . PHE A 1 118 ? -31.082 6.768 0.987 1.00 38.56 118 PHE A CA 1
ATOM 965 C C . PHE A 1 118 ? -30.684 6.622 2.463 1.00 38.56 118 PHE A C 1
ATOM 967 O O . PHE A 1 118 ? -29.501 6.752 2.792 1.00 38.56 118 PHE A O 1
ATOM 974 N N . PRO A 1 119 ? -31.631 6.367 3.381 1.00 38.88 119 PRO A N 1
ATOM 975 C CA . PRO A 1 119 ? -31.290 5.959 4.733 1.00 38.88 119 PRO A CA 1
ATOM 976 C C . PRO A 1 119 ? -30.806 4.510 4.681 1.00 38.88 119 PRO A C 1
ATOM 978 O O . PRO A 1 119 ? -31.611 3.608 4.463 1.00 38.88 119 PRO A O 1
ATOM 981 N N . CYS A 1 120 ? -29.506 4.268 4.863 1.00 44.31 120 CYS A N 1
ATOM 982 C CA . CYS A 1 120 ? -29.048 2.890 5.002 1.00 44.31 120 CYS A CA 1
ATOM 983 C C . CYS A 1 120 ? -29.631 2.324 6.308 1.00 44.31 120 CYS A C 1
ATOM 985 O O . CYS A 1 120 ? -29.681 3.003 7.338 1.00 44.31 120 CYS A O 1
ATOM 987 N N . ASN A 1 121 ? -30.143 1.107 6.244 1.00 45.69 121 ASN A N 1
ATOM 988 C CA . ASN A 1 121 ? -30.421 0.259 7.394 1.00 45.69 121 ASN A CA 1
ATOM 989 C C . ASN A 1 121 ? -29.304 -0.801 7.401 1.00 45.69 121 ASN A C 1
ATOM 991 O O . ASN A 1 121 ? -28.578 -0.901 6.420 1.00 45.69 121 ASN A O 1
ATOM 995 N N . PHE A 1 122 ? -29.079 -1.503 8.510 1.00 48.66 122 PHE A N 1
ATOM 996 C CA . PHE A 1 122 ? -27.994 -2.487 8.607 1.00 48.66 122 PHE A CA 1
ATOM 997 C C . PHE A 1 122 ? -28.093 -3.522 7.477 1.00 48.66 122 PHE A C 1
ATOM 999 O O . PHE A 1 122 ? -29.116 -4.195 7.375 1.00 48.66 122 PHE A O 1
ATOM 1006 N N . ASP A 1 123 ? -27.045 -3.648 6.665 1.00 48.28 123 ASP A N 1
ATOM 1007 C CA . ASP A 1 123 ? -26.943 -4.699 5.657 1.00 48.28 123 ASP A CA 1
ATOM 1008 C C . ASP A 1 123 ? -26.052 -5.809 6.228 1.00 48.28 123 ASP A C 1
ATOM 1010 O O . ASP A 1 123 ? -24.851 -5.620 6.433 1.00 48.28 123 ASP A O 1
ATOM 1014 N N . VAL A 1 124 ? -26.658 -6.958 6.533 1.00 47.78 124 VAL A N 1
ATOM 1015 C CA . VAL A 1 124 ? -25.922 -8.216 6.710 1.00 47.78 124 VAL A CA 1
ATOM 1016 C C . VAL A 1 124 ? -25.625 -8.712 5.300 1.00 47.78 124 VAL A C 1
ATOM 1018 O O . VAL A 1 124 ? -26.552 -9.032 4.553 1.00 47.78 124 VAL A O 1
ATOM 1021 N N . MET A 1 125 ? -24.356 -8.691 4.894 1.00 48.22 125 MET A N 1
ATOM 1022 C CA . MET A 1 125 ? -23.974 -9.129 3.554 1.00 48.22 125 MET A CA 1
ATOM 1023 C C . MET A 1 125 ? -23.953 -10.658 3.507 1.00 48.22 125 MET A C 1
ATOM 1025 O O . MET A 1 125 ? -23.354 -11.308 4.354 1.00 48.22 125 MET A O 1
ATOM 1029 N N . ALA A 1 126 ? -24.652 -11.238 2.529 1.00 42.72 126 ALA A N 1
ATOM 1030 C CA . ALA A 1 126 ? -24.653 -12.685 2.304 1.00 42.72 126 ALA A CA 1
ATOM 1031 C C . ALA A 1 126 ? -23.360 -13.172 1.620 1.00 42.72 126 ALA A C 1
ATOM 1033 O O . ALA A 1 126 ? -23.057 -14.364 1.662 1.00 42.72 126 ALA A O 1
ATOM 1034 N N . ASP A 1 127 ? -22.606 -12.257 0.997 1.00 45.97 127 ASP A N 1
ATOM 1035 C CA . ASP A 1 127 ? -21.283 -12.554 0.454 1.00 45.97 127 ASP A CA 1
ATOM 1036 C C . ASP A 1 127 ? -20.257 -12.596 1.588 1.00 45.97 127 ASP A C 1
ATOM 1038 O O . ASP A 1 127 ? -20.090 -11.635 2.338 1.00 45.97 127 ASP A O 1
ATOM 1042 N N . ARG A 1 128 ? -19.565 -13.735 1.692 1.00 51.62 128 ARG A N 1
ATOM 1043 C CA . ARG A 1 128 ? -18.659 -14.141 2.785 1.00 51.62 128 ARG A CA 1
ATOM 1044 C C . ARG A 1 128 ? -17.404 -13.277 2.953 1.00 51.62 128 ARG A C 1
ATOM 1046 O O . ARG A 1 128 ? -16.470 -13.694 3.622 1.00 51.62 128 ARG A O 1
ATOM 1053 N N . GLU A 1 129 ? -17.339 -12.109 2.331 1.00 53.62 129 GLU A N 1
ATOM 1054 C CA . GLU A 1 129 ? -16.184 -11.217 2.427 1.00 53.62 129 GLU A CA 1
ATOM 1055 C C . GLU A 1 129 ? -16.278 -10.269 3.637 1.00 53.62 129 GLU A C 1
ATOM 1057 O O . GLU A 1 129 ? -15.250 -9.736 4.056 1.00 53.62 129 GLU A O 1
ATOM 1062 N N . MET A 1 130 ? -17.469 -10.073 4.233 1.00 59.09 130 MET A N 1
ATOM 1063 C CA . MET A 1 130 ? -17.689 -9.176 5.383 1.00 59.09 130 MET A CA 1
ATOM 1064 C C . MET A 1 130 ? -18.883 -9.584 6.264 1.00 59.09 130 MET A C 1
ATOM 1066 O O . MET A 1 130 ? -19.982 -9.779 5.754 1.00 59.09 130 MET A O 1
ATOM 1070 N N . ASP A 1 131 ? -18.710 -9.592 7.594 1.00 58.75 131 ASP A N 1
ATOM 1071 C CA . ASP A 1 131 ? -19.793 -9.940 8.537 1.00 58.75 131 ASP A CA 1
ATOM 1072 C C . ASP A 1 131 ? -20.833 -8.814 8.730 1.00 58.75 131 ASP A C 1
ATOM 1074 O O . ASP A 1 131 ? -22.022 -9.065 8.935 1.00 58.75 131 ASP A O 1
ATOM 1078 N N . LEU A 1 132 ? -20.387 -7.551 8.737 1.00 64.06 132 LEU A N 1
ATOM 1079 C CA . LEU A 1 132 ? -21.233 -6.388 9.027 1.00 64.06 132 LEU A CA 1
ATOM 1080 C C . LEU A 1 132 ? -20.642 -5.105 8.437 1.00 64.06 132 LEU A C 1
ATOM 1082 O O . LEU A 1 132 ? -19.459 -4.828 8.624 1.00 64.06 132 LEU A O 1
ATOM 1086 N N . LEU A 1 133 ? -21.487 -4.275 7.820 1.00 68.38 133 LEU A N 1
ATOM 1087 C CA . LEU A 1 133 ? -21.121 -2.950 7.316 1.00 68.38 133 LEU A CA 1
ATOM 1088 C C . LEU A 1 133 ? -21.659 -1.832 8.225 1.00 68.38 133 LEU A C 1
ATOM 1090 O O . LEU A 1 133 ? -22.871 -1.651 8.375 1.00 68.38 133 LEU A O 1
ATOM 1094 N N . LEU A 1 134 ? -20.765 -1.009 8.775 1.00 68.06 134 LEU A N 1
ATOM 1095 C CA . LEU A 1 134 ? -21.112 0.257 9.418 1.00 68.06 134 LEU A CA 1
ATOM 1096 C C . LEU A 1 134 ? -21.069 1.398 8.407 1.00 68.06 134 LEU A C 1
ATOM 1098 O O . LEU A 1 134 ? -20.020 1.994 8.169 1.00 68.06 134 LEU A O 1
ATOM 1102 N N . GLY A 1 135 ? -22.235 1.723 7.854 1.00 74.62 135 GLY A N 1
ATOM 1103 C CA . GLY A 1 135 ? -22.391 2.832 6.922 1.00 74.62 135 GLY A CA 1
ATOM 1104 C C . GLY A 1 135 ? -22.411 4.217 7.580 1.00 74.62 135 GLY A C 1
ATOM 1105 O O . GLY A 1 135 ? -22.630 4.397 8.787 1.00 74.62 135 GLY A O 1
ATOM 1106 N N . LEU A 1 136 ? -22.271 5.247 6.741 1.00 72.19 136 LEU A N 1
ATOM 1107 C CA . LEU A 1 136 ? -22.225 6.648 7.166 1.00 72.19 136 LEU A CA 1
ATOM 1108 C C . LEU A 1 136 ? -23.504 7.130 7.876 1.00 72.19 136 LEU A C 1
ATOM 1110 O O . LEU A 1 136 ? -23.464 8.064 8.673 1.00 72.19 136 LEU A O 1
ATOM 1114 N N . ASN A 1 137 ? -24.646 6.509 7.604 1.00 66.31 137 ASN A N 1
ATOM 1115 C CA . ASN A 1 137 ? -25.906 6.715 8.319 1.00 66.31 137 ASN A CA 1
ATOM 1116 C C . ASN A 1 137 ? -25.765 6.454 9.834 1.00 66.31 137 ASN A C 1
ATOM 1118 O O . ASN A 1 137 ? -26.220 7.279 10.628 1.00 66.31 137 ASN A O 1
ATOM 1122 N N . ILE A 1 138 ? -25.120 5.349 10.230 1.00 73.38 138 ILE A N 1
ATOM 1123 C CA . ILE A 1 138 ? -24.909 4.972 11.633 1.00 73.38 138 ILE A CA 1
ATOM 1124 C C . ILE A 1 138 ? -23.862 5.893 12.243 1.00 73.38 138 ILE A C 1
ATOM 1126 O O . ILE A 1 138 ? -24.106 6.474 13.300 1.00 73.38 138 ILE A O 1
ATOM 1130 N N . LEU A 1 139 ? -22.757 6.116 11.527 1.00 80.31 139 LEU A N 1
ATOM 1131 C CA . LEU A 1 139 ? -21.691 7.010 11.976 1.00 80.31 139 LEU A CA 1
ATOM 1132 C C . LEU A 1 139 ? -22.218 8.428 12.241 1.00 80.31 139 LEU A C 1
ATOM 1134 O O . LEU A 1 139 ? -21.939 9.016 13.282 1.00 80.31 139 LEU A O 1
ATOM 1138 N N . LYS A 1 140 ? -23.049 8.967 11.340 1.00 78.56 140 LYS A N 1
ATOM 1139 C CA . LYS A 1 140 ? -23.684 10.281 11.521 1.00 78.56 140 LYS A CA 1
ATOM 1140 C C . LYS A 1 140 ? -24.719 10.273 12.641 1.00 78.56 140 LYS A C 1
ATOM 1142 O O . LYS A 1 140 ? -24.722 11.198 13.450 1.00 78.56 140 LYS A O 1
ATOM 1147 N N . ARG A 1 141 ? -25.598 9.264 12.699 1.00 79.12 141 ARG A N 1
ATOM 1148 C CA . ARG A 1 141 ? -26.662 9.171 13.717 1.00 79.12 141 ARG A CA 1
ATOM 1149 C C . ARG A 1 141 ? -26.089 9.124 15.131 1.00 79.12 141 ARG A C 1
ATOM 1151 O O . ARG A 1 141 ? -26.633 9.776 16.015 1.00 79.12 141 ARG A O 1
ATOM 1158 N N . HIS A 1 142 ? -25.004 8.383 15.322 1.00 79.44 142 HIS A N 1
ATOM 1159 C CA . HIS A 1 142 ? -24.356 8.211 16.619 1.00 79.44 142 HIS A CA 1
ATOM 1160 C C . HIS A 1 142 ? -23.173 9.160 16.832 1.00 79.44 142 HIS A C 1
ATOM 1162 O O . HIS A 1 142 ? -22.419 8.966 17.776 1.00 79.44 142 HIS A O 1
ATOM 1168 N N . GLN A 1 143 ? -23.024 10.190 15.988 1.00 83.94 143 GLN A N 1
ATOM 1169 C CA . GLN A 1 143 ? -21.977 11.215 16.087 1.00 83.94 143 GLN A CA 1
ATOM 1170 C C . GLN A 1 143 ? -20.570 10.626 16.273 1.00 83.94 143 GLN A C 1
ATOM 1172 O O . GLN A 1 143 ? -19.776 11.114 17.077 1.00 83.94 143 GLN A O 1
ATOM 1177 N N . CYS A 1 144 ? -20.273 9.554 15.540 1.00 82.75 144 CYS A N 1
ATOM 1178 C CA . CYS A 1 144 ? -19.012 8.849 15.658 1.00 82.75 144 CYS A CA 1
ATOM 1179 C C . CYS A 1 144 ? -17.839 9.691 15.133 1.00 82.75 144 CYS A C 1
ATOM 1181 O O . CYS A 1 144 ? -17.957 10.416 14.142 1.00 82.75 144 CYS A O 1
ATOM 1183 N N . ASN A 1 145 ? -16.679 9.528 15.760 1.00 85.50 145 ASN A N 1
ATOM 1184 C CA . ASN A 1 145 ? -15.410 10.126 15.385 1.00 85.50 145 ASN A CA 1
ATOM 1185 C C . ASN A 1 145 ? -14.401 9.026 15.018 1.00 85.50 145 ASN A C 1
ATOM 1187 O O . ASN A 1 145 ? -14.021 8.201 15.850 1.00 85.50 145 ASN A O 1
ATOM 1191 N N . LEU A 1 146 ? -13.961 9.036 13.761 1.00 87.81 146 LEU A N 1
ATOM 1192 C CA . LEU A 1 146 ? -12.935 8.144 13.224 1.00 87.81 146 LEU A CA 1
ATOM 1193 C C . LEU A 1 146 ? -11.556 8.770 13.471 1.00 87.81 146 LEU A C 1
ATOM 1195 O O . LEU A 1 146 ? -11.063 9.565 12.668 1.00 87.81 146 LEU A O 1
ATOM 1199 N N . ASN A 1 147 ? -10.917 8.435 14.589 1.00 85.75 147 ASN A N 1
ATOM 1200 C CA . ASN A 1 147 ? -9.614 8.991 14.931 1.00 85.75 147 ASN A CA 1
ATOM 1201 C C . ASN A 1 147 ? -8.483 8.123 14.369 1.00 85.75 147 ASN A C 1
ATOM 1203 O O . ASN A 1 147 ? -7.973 7.225 15.038 1.00 85.75 147 ASN A O 1
ATOM 1207 N N . LEU A 1 148 ? -8.048 8.445 13.150 1.00 85.44 148 LEU A N 1
ATOM 1208 C CA . LEU A 1 148 ? -6.947 7.745 12.476 1.00 85.44 148 LEU A CA 1
ATOM 1209 C C . LEU A 1 148 ? -5.577 8.014 13.121 1.00 85.44 148 LEU A C 1
ATOM 1211 O O . LEU A 1 148 ? -4.670 7.200 12.997 1.00 85.44 148 LEU A O 1
ATOM 1215 N N . LYS A 1 149 ? -5.414 9.122 13.859 1.00 85.44 149 LYS A N 1
ATOM 1216 C CA . LYS A 1 149 ? -4.158 9.424 14.566 1.00 85.44 149 LYS A CA 1
ATOM 1217 C C . LYS A 1 149 ? -3.941 8.492 15.756 1.00 85.44 149 LYS A C 1
ATOM 1219 O O . LYS A 1 149 ? -2.805 8.138 16.054 1.00 85.44 149 LYS A O 1
ATOM 1224 N N . THR A 1 150 ? -5.014 8.131 16.454 1.00 88.44 150 THR A N 1
ATOM 1225 C CA . THR A 1 150 ? -4.966 7.186 17.581 1.00 88.44 150 THR A CA 1
ATOM 1226 C C . THR A 1 150 ? -5.426 5.783 17.201 1.00 88.44 150 THR A C 1
ATOM 1228 O O . THR A 1 150 ? -5.418 4.914 18.063 1.00 88.44 150 THR A O 1
ATOM 1231 N N . ASN A 1 151 ? -5.831 5.568 15.948 1.00 87.62 151 ASN A N 1
ATOM 1232 C CA . ASN A 1 151 ? -6.388 4.321 15.428 1.00 87.62 151 ASN A CA 1
ATOM 1233 C C . ASN A 1 151 ? -7.623 3.809 16.206 1.00 87.62 151 ASN A C 1
ATOM 1235 O O . ASN A 1 151 ? -7.704 2.634 16.560 1.00 87.62 151 ASN A O 1
ATOM 1239 N N . MET A 1 152 ? -8.577 4.702 16.501 1.00 83.94 152 MET A N 1
ATOM 1240 C CA . MET A 1 152 ? -9.778 4.395 17.297 1.00 83.94 152 MET A CA 1
ATOM 1241 C C . MET A 1 152 ? -11.048 4.924 16.625 1.00 83.94 152 MET A C 1
ATOM 1243 O O . MET A 1 152 ? -11.054 6.042 16.105 1.00 83.94 152 MET A O 1
ATOM 1247 N N . LEU A 1 153 ? -12.143 4.175 16.739 1.00 81.94 153 LEU A N 1
ATOM 1248 C CA . LEU A 1 153 ? -13.500 4.683 16.567 1.00 81.94 153 LEU A CA 1
ATOM 1249 C C . LEU A 1 153 ? -14.045 5.120 17.931 1.00 81.94 153 LEU A C 1
ATOM 1251 O O . LEU A 1 153 ? -14.058 4.341 18.883 1.00 81.94 153 LEU A O 1
ATOM 1255 N N . GLU A 1 154 ? -14.514 6.358 18.019 1.00 82.75 154 GLU A N 1
ATOM 1256 C CA . GLU A 1 154 ? -15.203 6.905 19.187 1.00 82.75 154 GLU A CA 1
ATOM 1257 C C . GLU A 1 154 ? -16.674 7.149 18.844 1.00 82.75 154 GLU A C 1
ATOM 1259 O O . GLU A 1 154 ? -16.981 7.796 17.850 1.00 82.75 154 GLU A O 1
ATOM 1264 N N . MET A 1 155 ? -17.590 6.615 19.642 1.00 81.56 155 MET A N 1
ATOM 1265 C CA . MET A 1 155 ? -19.027 6.855 19.537 1.00 81.56 155 MET A CA 1
ATOM 1266 C C . MET A 1 155 ? -19.380 8.197 20.192 1.00 81.56 155 MET A C 1
ATOM 1268 O O . MET A 1 155 ? -18.659 8.680 21.066 1.00 81.56 155 MET A O 1
ATOM 1272 N N . GLY A 1 156 ? -20.514 8.794 19.824 1.00 71.75 156 GLY A N 1
ATOM 1273 C CA . GLY A 1 156 ? -20.960 10.075 20.384 1.00 71.75 156 GLY A CA 1
ATOM 1274 C C . GLY A 1 156 ? -21.259 10.053 21.887 1.00 71.75 156 GLY A C 1
ATOM 1275 O O . GLY A 1 156 ? -21.276 11.106 22.519 1.00 71.75 156 GLY A O 1
ATOM 1276 N N . ASP A 1 157 ? -21.455 8.872 22.478 1.00 75.81 157 ASP A N 1
ATOM 1277 C CA . ASP A 1 157 ? -21.602 8.684 23.928 1.00 75.81 157 ASP A CA 1
ATOM 1278 C C . ASP A 1 157 ? -20.256 8.590 24.678 1.00 75.81 157 ASP A C 1
ATOM 1280 O O . ASP A 1 157 ? -20.232 8.482 25.905 1.00 75.81 157 ASP A O 1
ATOM 1284 N N . GLY A 1 158 ? -19.133 8.664 23.954 1.00 73.94 158 GLY A N 1
ATOM 1285 C CA . GLY A 1 158 ? -17.776 8.586 24.489 1.00 73.94 158 GLY A CA 1
ATOM 1286 C C . GLY A 1 158 ? -17.186 7.175 24.531 1.00 73.94 158 GLY A C 1
ATOM 1287 O O . GLY A 1 158 ? -16.017 7.030 24.903 1.00 73.94 158 GLY A O 1
ATOM 1288 N N . THR A 1 159 ? -17.939 6.142 24.139 1.00 76.81 159 THR A N 1
ATOM 1289 C CA . THR A 1 159 ? -17.430 4.768 24.009 1.00 76.81 159 THR A CA 1
ATOM 1290 C C . THR A 1 159 ? -16.371 4.702 22.914 1.00 76.81 159 THR A C 1
ATOM 1292 O O . THR A 1 159 ? -16.538 5.291 21.849 1.00 76.81 159 THR A O 1
ATOM 1295 N N . LYS A 1 160 ? -15.272 3.977 23.145 1.00 80.25 160 LYS A N 1
ATOM 1296 C CA . LYS A 1 160 ? -14.163 3.883 22.185 1.00 80.25 160 LYS A CA 1
ATOM 1297 C C . LYS A 1 160 ? -13.778 2.440 21.927 1.00 80.25 160 LYS A C 1
ATOM 1299 O O . LYS A 1 160 ? -13.709 1.644 22.860 1.00 80.25 160 LYS A O 1
ATOM 1304 N N . THR A 1 161 ? -13.458 2.136 20.678 1.00 80.12 161 THR A N 1
ATOM 1305 C CA . THR A 1 161 ? -12.937 0.833 20.261 1.00 80.12 161 THR A CA 1
ATOM 1306 C C . THR A 1 161 ? -11.789 1.024 19.265 1.00 80.12 161 THR A C 1
ATOM 1308 O O . THR A 1 161 ? -11.873 1.910 18.409 1.00 80.12 161 THR A O 1
ATOM 1311 N N . PRO A 1 162 ? -10.684 0.269 19.384 1.00 88.75 162 PRO A N 1
ATOM 1312 C CA . PRO A 1 162 ? -9.594 0.335 18.418 1.00 88.75 162 PRO A CA 1
ATOM 1313 C C . PRO A 1 162 ? -10.007 -0.262 17.076 1.00 88.75 162 PRO A C 1
ATOM 1315 O O . PRO A 1 162 ? -10.765 -1.236 17.029 1.00 88.75 162 PRO A O 1
ATOM 1318 N N . PHE A 1 163 ? -9.451 0.278 15.990 1.00 87.06 163 PHE A N 1
ATOM 1319 C CA . PHE A 1 163 ? -9.487 -0.435 14.718 1.00 87.06 163 PHE A CA 1
ATOM 1320 C C . PHE A 1 163 ? -8.615 -1.691 14.798 1.00 87.06 163 PHE A C 1
ATOM 1322 O O . PHE A 1 163 ? -7.593 -1.712 15.492 1.00 87.06 163 PHE A O 1
ATOM 1329 N N . LEU A 1 164 ? -9.026 -2.736 14.084 1.00 85.12 164 LEU A N 1
ATOM 1330 C CA . LEU A 1 164 ? -8.251 -3.962 13.945 1.00 85.12 164 LEU A CA 1
ATOM 1331 C C . LEU A 1 164 ? -6.918 -3.693 13.244 1.00 85.12 164 LEU A C 1
ATOM 1333 O O . LEU A 1 164 ? -6.820 -2.846 12.356 1.00 85.12 164 LEU A O 1
ATOM 1337 N N . SER A 1 165 ? -5.894 -4.443 13.639 1.00 85.75 165 SER A N 1
ATOM 1338 C CA . SER A 1 165 ? -4.626 -4.490 12.915 1.00 85.75 165 SER A CA 1
ATOM 1339 C C . SER A 1 165 ? -4.751 -5.291 11.619 1.00 85.75 165 SER A C 1
ATOM 1341 O O . SER A 1 165 ? -5.621 -6.149 11.477 1.00 85.75 165 SER A O 1
ATOM 1343 N N . GLU A 1 166 ? -3.823 -5.061 10.693 1.00 79.81 166 GLU A N 1
ATOM 1344 C CA . GLU A 1 166 ? -3.748 -5.789 9.424 1.00 79.81 166 GLU A CA 1
ATOM 1345 C C . GLU A 1 166 ? -3.710 -7.314 9.620 1.00 79.81 166 GLU A C 1
ATOM 1347 O O . GLU A 1 166 ? -4.440 -8.042 8.956 1.00 79.81 166 GLU A O 1
ATOM 1352 N N . ALA A 1 167 ? -2.931 -7.808 10.588 1.00 82.88 167 ALA A N 1
ATOM 1353 C CA . ALA A 1 167 ? -2.857 -9.238 10.887 1.00 82.88 167 ALA A CA 1
ATOM 1354 C C . ALA A 1 167 ? -4.211 -9.811 11.345 1.00 82.88 167 ALA A C 1
ATOM 1356 O O . ALA A 1 167 ? -4.586 -10.917 10.956 1.00 82.88 167 ALA A O 1
ATOM 1357 N N . GLU A 1 168 ? -4.967 -9.056 12.149 1.00 81.19 168 GLU A N 1
ATOM 1358 C CA . GLU A 1 168 ? -6.293 -9.467 12.629 1.00 81.19 168 GLU A CA 1
ATOM 1359 C C . GLU A 1 168 ? -7.360 -9.445 11.529 1.00 81.19 168 GLU A C 1
ATOM 1361 O O . GLU A 1 168 ? -8.325 -10.215 11.615 1.00 81.19 168 GLU A O 1
ATOM 1366 N N . ILE A 1 169 ? -7.198 -8.565 10.535 1.00 81.19 169 ILE A N 1
ATOM 1367 C CA . ILE A 1 169 ? -8.042 -8.488 9.337 1.00 81.19 169 ILE A CA 1
ATOM 1368 C C . ILE A 1 169 ? -7.718 -9.661 8.410 1.00 81.19 169 ILE A C 1
ATOM 1370 O O . ILE A 1 169 ? -8.622 -10.400 8.044 1.00 81.19 169 ILE A O 1
ATOM 1374 N N . ASN A 1 170 ? -6.443 -9.899 8.096 1.00 78.81 170 ASN A N 1
ATOM 1375 C CA . ASN A 1 170 ? -6.039 -10.986 7.201 1.00 78.81 170 ASN A CA 1
ATOM 1376 C C . ASN A 1 170 ? -6.436 -12.356 7.761 1.00 78.81 170 ASN A C 1
ATOM 1378 O O . ASN A 1 170 ? -7.035 -13.145 7.043 1.00 78.81 170 ASN A O 1
ATOM 1382 N N . THR A 1 171 ? -6.218 -12.591 9.062 1.00 82.62 171 THR A N 1
ATOM 1383 C CA . THR A 1 171 ? -6.665 -13.833 9.721 1.00 82.62 171 THR A CA 1
ATOM 1384 C C . THR A 1 171 ? -8.178 -14.019 9.579 1.00 82.62 171 THR A C 1
ATOM 1386 O O . THR A 1 171 ? -8.649 -15.111 9.307 1.00 82.62 171 THR A O 1
ATOM 1389 N N . HIS A 1 172 ? -8.954 -12.939 9.713 1.00 76.12 172 HIS A N 1
ATOM 1390 C CA . HIS A 1 172 ? -10.407 -13.003 9.561 1.00 76.12 172 HIS A CA 1
ATOM 1391 C C . HIS A 1 172 ? -10.845 -13.341 8.138 1.00 76.12 172 HIS A C 1
ATOM 1393 O O . HIS A 1 172 ? -11.739 -14.158 7.959 1.00 76.12 172 HIS A O 1
ATOM 1399 N N . LEU A 1 173 ? -10.230 -12.701 7.142 1.00 72.38 173 LEU A N 1
ATOM 1400 C CA . LEU A 1 173 ? -10.528 -12.944 5.734 1.00 72.38 173 LEU A CA 1
ATOM 1401 C C . LEU A 1 173 ? -10.132 -14.372 5.333 1.00 72.38 173 LEU A C 1
ATOM 1403 O O . LEU A 1 173 ? -10.849 -15.019 4.577 1.00 72.38 173 LEU A O 1
ATOM 1407 N N . GLU A 1 174 ? -9.029 -14.887 5.881 1.00 77.00 174 GLU A N 1
ATOM 1408 C CA . GLU A 1 174 ? -8.611 -16.282 5.723 1.00 77.00 174 GLU A CA 1
ATOM 1409 C C . GLU A 1 174 ? -9.590 -17.256 6.395 1.00 77.00 174 GLU A C 1
ATOM 1411 O O . GLU A 1 174 ? -9.953 -18.258 5.779 1.00 77.00 174 GLU A O 1
ATOM 1416 N N . ASP A 1 175 ? -10.064 -16.959 7.610 1.00 71.69 175 ASP A N 1
ATOM 1417 C CA . ASP A 1 175 ? -11.081 -17.754 8.315 1.00 71.69 175 ASP A CA 1
ATOM 1418 C C . ASP A 1 175 ? -12.402 -17.788 7.526 1.00 71.69 175 ASP A C 1
ATOM 1420 O O . ASP A 1 175 ? -12.997 -18.852 7.336 1.00 71.69 175 ASP A O 1
ATOM 1424 N N . LEU A 1 176 ? -12.832 -16.635 7.003 1.00 66.06 176 LEU A N 1
ATOM 1425 C CA . LEU A 1 176 ? -14.013 -16.502 6.150 1.00 66.06 176 LEU A CA 1
ATOM 1426 C C . LEU A 1 176 ? -13.867 -17.303 4.850 1.00 66.06 176 LEU A C 1
ATOM 1428 O O . LEU A 1 176 ? -14.776 -18.053 4.488 1.00 66.06 176 LEU A O 1
ATOM 1432 N N . ALA A 1 177 ? -12.709 -17.218 4.190 1.00 65.25 177 ALA A N 1
ATOM 1433 C CA . ALA A 1 177 ? -12.410 -17.966 2.969 1.00 65.25 177 ALA A CA 1
ATOM 1434 C C . ALA A 1 177 ? -12.263 -19.483 3.205 1.00 65.25 177 ALA A C 1
ATOM 1436 O O . ALA A 1 177 ? -12.537 -20.277 2.304 1.00 65.25 177 ALA A O 1
ATOM 1437 N N . SER A 1 178 ? -11.836 -19.887 4.405 1.00 63.41 178 SER A N 1
ATOM 1438 C CA . SER A 1 178 ? -11.641 -21.291 4.798 1.00 63.41 178 SER A CA 1
ATOM 1439 C C . SER A 1 178 ? -12.914 -21.950 5.330 1.00 63.41 178 SER A C 1
ATOM 1441 O O . SER A 1 178 ? -12.988 -23.180 5.397 1.00 63.41 178 SER A O 1
ATOM 1443 N N . SER A 1 179 ? -13.921 -21.159 5.710 1.00 55.16 179 SER A N 1
ATOM 1444 C CA . SER A 1 179 ? -15.217 -21.675 6.136 1.00 55.16 179 SER A CA 1
ATOM 1445 C C . SER A 1 179 ? -15.907 -22.388 4.962 1.00 55.16 179 SER A C 1
ATOM 1447 O O . SER A 1 179 ? -16.217 -21.795 3.927 1.00 55.16 179 SER A O 1
ATOM 1449 N N . ASN A 1 180 ? -16.141 -23.697 5.092 1.00 44.84 180 ASN A N 1
ATOM 1450 C CA . ASN A 1 180 ? -16.903 -24.461 4.102 1.00 44.84 180 ASN A CA 1
ATOM 1451 C C . ASN A 1 180 ? -18.372 -23.984 4.064 1.00 44.84 180 ASN A C 1
ATOM 1453 O O . ASN A 1 180 ? -18.880 -23.452 5.055 1.00 44.84 180 ASN A O 1
ATOM 1457 N N . PRO A 1 181 ? -19.110 -24.183 2.954 1.00 48.31 181 PRO A N 1
ATOM 1458 C CA . PRO A 1 181 ? -20.521 -23.805 2.840 1.00 48.31 181 PRO A CA 1
ATOM 1459 C C . PRO A 1 181 ? -21.469 -24.449 3.862 1.00 48.31 181 PRO A C 1
ATOM 1461 O O . PRO A 1 181 ? -22.605 -24.012 3.991 1.00 48.31 181 PRO A O 1
ATOM 1464 N N . THR A 1 182 ? -21.017 -25.489 4.563 1.00 42.91 182 THR A N 1
ATOM 1465 C CA . THR A 1 182 ? -21.859 -26.410 5.335 1.00 42.91 182 THR A CA 1
ATOM 1466 C C . THR A 1 182 ? -21.887 -26.170 6.842 1.00 42.91 182 THR A C 1
ATOM 1468 O O . THR A 1 182 ? -22.651 -26.847 7.517 1.00 42.91 182 THR A O 1
ATOM 1471 N N . ASP A 1 183 ? -21.124 -25.219 7.384 1.00 44.91 183 ASP A N 1
ATOM 1472 C CA . ASP A 1 183 ? -21.224 -24.867 8.810 1.00 44.91 183 ASP A CA 1
ATOM 1473 C C . ASP A 1 183 ? -22.286 -23.778 9.024 1.00 44.91 183 ASP A C 1
ATOM 1475 O O . ASP A 1 183 ? -22.019 -22.702 9.556 1.00 44.91 183 ASP A O 1
ATOM 1479 N N . PHE A 1 184 ? -23.526 -24.054 8.612 1.00 44.84 184 PHE A N 1
ATOM 1480 C CA . PHE A 1 184 ? -24.662 -23.416 9.271 1.00 44.84 184 PHE A CA 1
ATOM 1481 C C . PHE A 1 184 ? -24.730 -24.020 10.673 1.00 44.84 184 PHE A C 1
ATOM 1483 O O . PHE A 1 184 ? -25.211 -25.137 10.868 1.00 44.84 184 PHE A O 1
ATOM 1490 N N . VAL A 1 185 ? -24.194 -23.309 11.665 1.00 47.47 185 VAL A N 1
ATOM 1491 C CA . VAL A 1 185 ? -24.461 -23.639 13.064 1.00 47.47 185 VAL A CA 1
ATOM 1492 C C . VAL A 1 185 ? -25.949 -23.389 13.269 1.00 47.47 185 VAL A C 1
ATOM 1494 O O . VAL A 1 185 ? -26.384 -22.246 13.376 1.00 47.47 185 VAL A O 1
ATOM 1497 N N . VAL A 1 186 ? -26.739 -24.463 13.231 1.00 53.09 186 VAL A N 1
ATOM 1498 C CA . VAL A 1 186 ? -28.159 -24.420 13.572 1.00 53.09 186 VAL A CA 1
ATOM 1499 C C . VAL A 1 186 ? -28.251 -23.846 14.981 1.00 53.09 186 VAL A C 1
ATOM 1501 O O . VAL A 1 186 ? -27.747 -24.459 15.918 1.00 53.09 186 VAL A O 1
ATOM 1504 N N . ASP A 1 187 ? -28.833 -22.656 15.103 1.00 58.25 187 ASP A N 1
ATOM 1505 C CA . ASP A 1 187 ? -29.023 -21.962 16.374 1.00 58.25 187 ASP A CA 1
ATOM 1506 C C . ASP A 1 187 ? -29.703 -22.914 17.378 1.00 58.25 187 ASP A C 1
ATOM 1508 O O . ASP A 1 187 ? -30.813 -23.411 17.143 1.00 58.25 187 ASP A O 1
ATOM 1512 N N . ASP A 1 188 ? -28.999 -23.222 18.472 1.00 59.78 188 ASP A N 1
ATOM 1513 C CA . ASP A 1 188 ? -29.436 -24.187 19.484 1.00 59.78 188 ASP A CA 1
ATOM 1514 C C . ASP A 1 188 ? -30.783 -23.777 20.110 1.00 59.78 188 ASP A C 1
ATOM 1516 O O . ASP A 1 188 ? -31.578 -24.649 20.485 1.00 59.78 188 ASP A O 1
ATOM 1520 N N . ASP A 1 189 ? -31.097 -22.476 20.147 1.00 60.12 189 ASP A N 1
ATOM 1521 C CA . ASP A 1 189 ? -32.378 -21.971 20.649 1.00 60.12 189 ASP A CA 1
ATOM 1522 C C . ASP A 1 189 ? -33.527 -22.273 19.671 1.00 60.12 189 ASP A C 1
ATOM 1524 O O . ASP A 1 189 ? -34.619 -22.681 20.089 1.00 60.12 189 ASP A O 1
ATOM 1528 N N . LEU A 1 190 ? -33.286 -22.161 18.361 1.00 63.34 190 LEU A N 1
ATOM 1529 C CA . LEU A 1 190 ? -34.244 -22.544 17.314 1.00 63.34 190 LEU A CA 1
ATOM 1530 C C . LEU A 1 190 ? -34.451 -24.065 17.275 1.00 63.34 190 LEU A C 1
ATOM 1532 O O . LEU A 1 190 ? -35.588 -24.536 17.146 1.00 63.34 190 LEU A O 1
ATOM 1536 N N . LEU A 1 191 ? -33.382 -24.842 17.469 1.00 68.12 191 LEU A N 1
ATOM 1537 C CA . LEU A 1 191 ? -33.456 -26.301 17.571 1.00 68.12 191 LEU A CA 1
ATOM 1538 C C . LEU A 1 191 ? -34.279 -26.734 18.796 1.00 68.12 191 LEU A C 1
ATOM 1540 O O . LEU A 1 191 ? -35.102 -27.653 18.711 1.00 68.12 191 LEU A O 1
ATOM 1544 N N . MET A 1 192 ? -34.095 -26.060 19.935 1.00 66.75 192 MET A N 1
ATOM 1545 C CA . MET A 1 192 ? -34.854 -26.331 21.156 1.00 66.75 192 MET A CA 1
ATOM 1546 C C . MET A 1 192 ? -36.339 -25.967 20.993 1.00 66.75 192 MET A C 1
ATOM 1548 O O . MET A 1 192 ? -37.209 -26.724 21.434 1.00 66.75 192 MET A O 1
ATOM 1552 N N . GLN A 1 193 ? -36.657 -24.866 20.308 1.00 67.81 193 GLN A N 1
ATOM 1553 C CA . GLN A 1 193 ? -38.041 -24.493 19.991 1.00 67.81 193 GLN A CA 1
ATOM 1554 C C . GLN A 1 193 ? -38.720 -25.502 19.055 1.00 67.81 193 GLN A C 1
ATOM 1556 O O . GLN A 1 193 ? -39.850 -25.913 19.327 1.00 67.81 193 GLN A O 1
ATOM 1561 N N . ALA A 1 194 ? -38.034 -25.966 18.007 1.00 64.81 194 ALA A N 1
ATOM 1562 C CA . ALA A 1 194 ? -38.564 -26.981 17.094 1.00 64.81 194 ALA A CA 1
ATOM 1563 C C . ALA A 1 194 ? -38.843 -28.313 17.816 1.00 64.81 194 ALA A C 1
ATOM 1565 O O . ALA A 1 194 ? -39.903 -28.918 17.637 1.00 64.81 194 ALA A O 1
ATOM 1566 N N . LYS A 1 195 ? -37.948 -28.732 18.718 1.00 74.00 195 LYS A N 1
ATOM 1567 C CA . LYS A 1 195 ? -38.166 -29.909 19.575 1.00 74.00 195 LYS A CA 1
ATOM 1568 C C . LYS A 1 195 ? -39.374 -29.738 20.501 1.00 74.00 195 LYS A C 1
ATOM 1570 O O . LYS A 1 195 ? -40.172 -30.664 20.639 1.00 74.00 195 LYS A O 1
ATOM 1575 N N . ASN A 1 196 ? -39.561 -28.552 21.083 1.00 73.56 196 ASN A N 1
ATOM 1576 C CA . ASN A 1 196 ? -40.721 -28.248 21.931 1.00 73.56 196 ASN A CA 1
ATOM 1577 C C . ASN A 1 196 ? -42.049 -28.229 21.153 1.00 73.56 196 ASN A C 1
ATOM 1579 O O . ASN A 1 196 ? -43.104 -28.470 21.738 1.00 73.56 196 ASN A O 1
ATOM 1583 N N . LEU A 1 197 ? -42.000 -27.989 19.841 1.00 75.44 197 LEU A N 1
ATOM 1584 C CA . LEU A 1 197 ? -43.141 -28.096 18.925 1.00 75.44 197 LEU A CA 1
ATOM 1585 C C . LEU A 1 197 ? -43.393 -29.536 18.433 1.00 75.44 197 LEU A C 1
ATOM 1587 O O . LEU A 1 197 ? -44.352 -29.767 17.699 1.00 75.44 197 LEU A O 1
ATOM 1591 N N . GLY A 1 198 ? -42.578 -30.507 18.865 1.00 74.56 198 GLY A N 1
ATOM 1592 C CA . GLY A 1 198 ? -42.759 -31.934 18.589 1.00 74.56 198 GLY A CA 1
ATOM 1593 C C . GLY A 1 198 ? -42.003 -32.468 17.370 1.00 74.56 198 GLY A C 1
ATOM 1594 O O . GLY A 1 198 ? -42.238 -33.612 16.982 1.00 74.56 198 GLY A O 1
ATOM 1595 N N . PHE A 1 199 ? -41.102 -31.684 16.768 1.00 73.38 199 PHE A N 1
ATOM 1596 C CA . PHE A 1 199 ? -40.245 -32.161 15.680 1.00 73.38 199 PHE A CA 1
ATOM 1597 C C . PHE A 1 199 ? -39.115 -33.053 16.208 1.00 73.38 199 PHE A C 1
ATOM 1599 O O . PHE A 1 199 ? -38.578 -32.829 17.298 1.00 73.38 199 PHE A O 1
ATOM 1606 N N . SER A 1 200 ? -38.729 -34.067 15.426 1.00 75.44 200 SER A N 1
ATOM 1607 C CA . SER A 1 200 ? -37.526 -34.846 15.721 1.00 75.44 200 SER A CA 1
ATOM 1608 C C . SER A 1 200 ? -36.276 -33.998 15.465 1.00 75.44 200 SER A C 1
ATOM 1610 O O . SER A 1 200 ? -36.287 -33.079 14.648 1.00 75.44 200 SER A O 1
ATOM 1612 N N . GLU A 1 201 ? -35.179 -34.294 16.160 1.00 71.00 201 GLU A N 1
ATOM 1613 C CA . GLU A 1 201 ? -33.925 -33.546 16.002 1.00 71.00 201 GLU A CA 1
ATOM 1614 C C . GLU A 1 201 ? -33.388 -33.576 14.566 1.00 71.00 201 GLU A C 1
ATOM 1616 O O . GLU A 1 201 ? -32.861 -32.576 14.085 1.00 71.00 201 GLU A O 1
ATOM 1621 N N . ALA A 1 202 ? -33.562 -34.708 13.881 1.00 73.19 202 ALA A N 1
ATOM 1622 C CA . ALA A 1 202 ? -33.154 -34.873 12.493 1.00 73.19 202 ALA A CA 1
ATOM 1623 C C . ALA A 1 202 ? -34.003 -34.011 11.545 1.00 73.19 202 ALA A C 1
ATOM 1625 O O . ALA A 1 202 ? -33.449 -33.348 10.672 1.00 73.19 202 ALA A O 1
ATOM 1626 N N . ASP A 1 203 ? -35.323 -33.963 11.753 1.00 73.56 203 ASP A N 1
ATOM 1627 C CA . ASP A 1 203 ? -36.229 -33.171 10.912 1.00 73.56 203 ASP A CA 1
ATOM 1628 C C . ASP A 1 203 ? -36.057 -31.664 11.151 1.00 73.56 203 ASP A C 1
ATOM 1630 O O . ASP A 1 203 ? -36.115 -30.876 10.210 1.00 73.56 203 ASP A O 1
ATOM 1634 N N . ALA A 1 204 ? -35.807 -31.259 12.402 1.00 69.62 204 ALA A N 1
ATOM 1635 C CA . ALA A 1 204 ? -35.558 -29.866 12.764 1.00 69.62 204 ALA A CA 1
ATOM 1636 C C . ALA A 1 204 ? -34.263 -29.333 12.131 1.00 69.62 204 ALA A C 1
ATOM 1638 O O . ALA A 1 204 ? -34.269 -28.237 11.576 1.00 69.62 204 ALA A O 1
ATOM 1639 N N . ARG A 1 205 ? -33.175 -30.120 12.154 1.00 69.12 205 ARG A N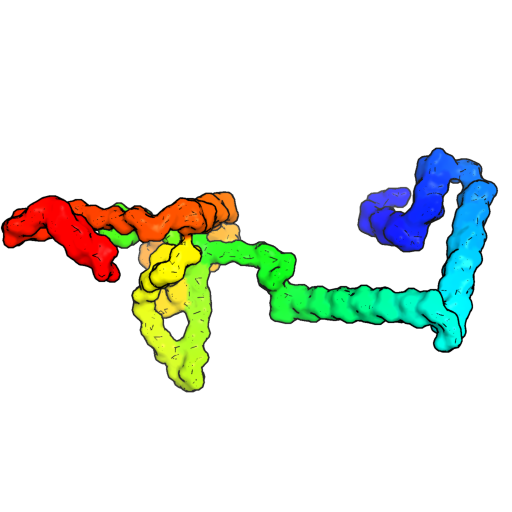 1
ATOM 1640 C CA . ARG A 1 205 ? -31.920 -29.760 11.472 1.00 69.12 205 ARG A CA 1
ATOM 1641 C C . ARG A 1 205 ? -32.104 -29.677 9.961 1.00 69.12 205 ARG A C 1
ATOM 1643 O O . ARG A 1 205 ? -31.728 -28.676 9.370 1.00 69.12 205 ARG A O 1
ATOM 1650 N N . ALA A 1 206 ? -32.754 -30.674 9.361 1.00 69.69 206 ALA A N 1
ATOM 1651 C CA . ALA A 1 206 ? -32.995 -30.689 7.921 1.00 69.69 206 ALA A CA 1
ATOM 1652 C C . ALA A 1 206 ? -33.852 -29.499 7.452 1.00 69.69 206 ALA A C 1
ATOM 1654 O O . ALA A 1 206 ? -33.607 -28.953 6.383 1.00 69.69 206 ALA A O 1
ATOM 1655 N N . ALA A 1 207 ? -34.841 -29.070 8.242 1.00 62.34 207 ALA A N 1
ATOM 1656 C CA . ALA A 1 207 ? -35.669 -27.912 7.909 1.00 62.34 207 ALA A CA 1
ATOM 1657 C C . ALA A 1 207 ? -34.917 -26.574 8.037 1.00 62.34 207 ALA A C 1
ATOM 1659 O O . ALA A 1 207 ? -35.184 -25.662 7.258 1.00 62.34 207 ALA A O 1
ATOM 1660 N N . LEU A 1 208 ? -33.993 -26.466 8.998 1.00 58.78 208 LEU A N 1
ATOM 1661 C CA . LEU A 1 208 ? -33.197 -25.260 9.259 1.00 58.78 208 LEU A CA 1
ATOM 1662 C C . LEU A 1 208 ? -31.967 -25.141 8.340 1.00 58.78 208 LEU A C 1
ATOM 1664 O O . LEU A 1 208 ? -31.475 -24.040 8.140 1.00 58.78 208 LEU A O 1
ATOM 1668 N N . GLU A 1 209 ? -31.499 -26.243 7.746 1.00 52.19 209 GLU A N 1
ATOM 1669 C CA . GLU A 1 209 ? -30.449 -26.252 6.709 1.00 52.19 209 GLU A CA 1
ATOM 1670 C C . GLU A 1 209 ? -30.962 -25.833 5.313 1.00 52.19 209 GLU A C 1
ATOM 1672 O O . GLU A 1 209 ? 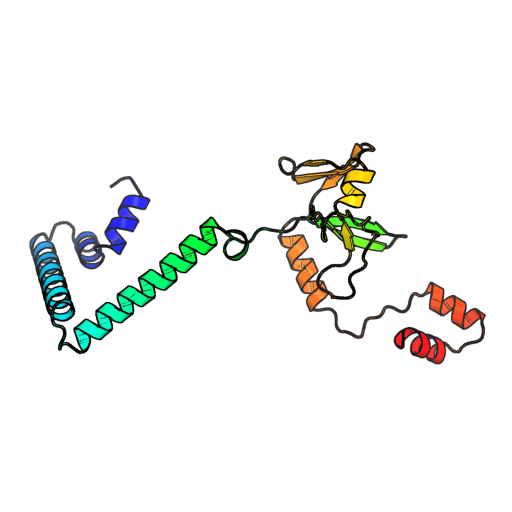-30.162 -25.579 4.414 1.00 52.19 209 GLU A O 1
ATOM 1677 N N . MET A 1 210 ? -32.285 -25.784 5.097 1.00 47.28 210 MET A N 1
ATOM 1678 C CA . MET A 1 210 ? -32.907 -25.482 3.792 1.00 47.28 210 MET A CA 1
ATOM 1679 C C . MET A 1 210 ? -33.378 -24.025 3.621 1.00 47.28 210 MET A C 1
ATOM 1681 O O . MET A 1 210 ? -33.979 -23.705 2.591 1.00 47.28 210 MET A O 1
ATOM 1685 N N . THR A 1 211 ? -33.129 -23.156 4.601 1.00 41.88 211 THR A N 1
ATOM 1686 C CA . THR A 1 211 ? -33.470 -21.718 4.596 1.00 41.88 211 THR A CA 1
ATOM 1687 C C . THR A 1 211 ? -32.225 -20.865 4.681 1.00 41.88 211 THR A C 1
ATOM 1689 O O . THR A 1 211 ? -32.142 -19.894 3.898 1.00 41.88 211 THR A O 1
#

Foldseek 3Di:
DPDPVVVVVCCVVPVQLVVVCVVPVPPVVVSVVSVVVVVVVVVVLVVLLVDPPRPVNVVVVVVVVVVVVVVVVVVVCCVPPVCVVDPDDFWWWWDDDPNRIFIETEDADFDDDDPDGDQDDWDCDPPLQGRTYDYNNNCVVQVWDCPPVVQWIATVVGDITHTDDPVRSVVSNVVSVPDDPQPPPQPVVQLVVCVVVPDDSVVSVVVSSVD

Secondary structure (DSSP, 8-state):
---HHHHHHHHHHSHHHHHHHHH-TT-HHHHHHHHHHHHHHHHHHHHHHH-TT-HHHHHHHHHHHHHHHHHHHHHHHHHH-GGGTS--PPEEEEEEETTEEEEEEE-----EETTEE--------SSTT-SEEE-HHHHHHTT-EEETTTTEEE-TTS-EEEBPPHHHHHHHHHHHHHS-TT-----HHHHHHHHHTT--HHHHHHHHTT-